Protein AF-0000000086672721 (afdb_homodimer)

Solvent-accessible surface area (backbone atoms only — not comparable to full-atom values): 17536 Å² total; per-residue (Å²): 134,84,79,78,79,80,80,79,80,80,79,80,77,76,74,75,74,73,73,71,69,64,79,80,75,84,67,73,50,27,50,74,62,41,90,53,52,72,70,54,36,49,53,51,48,51,52,39,44,43,27,40,56,69,62,32,32,55,66,63,22,43,67,37,32,38,30,67,76,19,44,41,10,39,37,81,35,50,56,25,41,65,46,47,51,61,59,41,69,76,56,54,34,73,85,39,42,48,61,47,78,74,50,66,42,63,32,96,52,34,32,40,44,31,27,41,38,41,46,71,91,53,95,54,44,26,34,36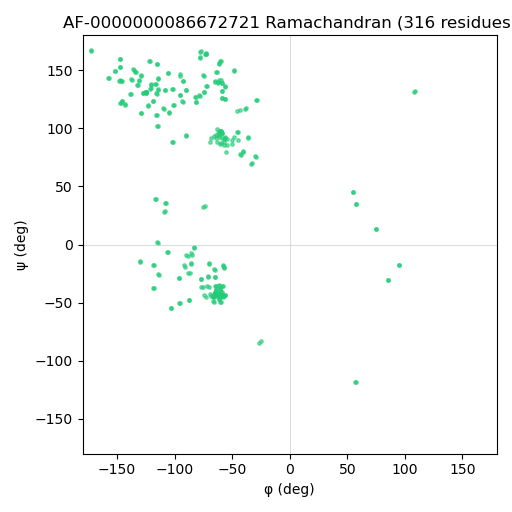,37,40,36,36,34,42,45,44,49,11,35,42,32,39,35,51,30,54,28,66,52,60,92,80,43,70,19,93,46,42,57,99,136,84,78,76,80,80,78,78,79,77,78,79,77,77,72,75,73,74,72,69,67,64,76,80,75,84,68,74,50,28,48,76,63,41,90,54,52,72,69,53,34,49,56,51,48,51,52,37,44,44,27,38,57,68,63,32,31,57,66,62,23,43,66,36,33,39,30,66,76,19,44,43,9,39,38,80,34,50,58,25,42,65,47,46,51,62,58,41,69,76,56,54,34,74,87,42,42,46,62,45,79,75,49,66,42,62,32,95,53,34,32,39,42,29,29,41,38,41,44,71,88,54,94,52,45,25,34,35,39,39,35,35,33,42,46,43,48,11,35,41,33,40,34,53,32,54,29,67,54,62,92,78,44,72,18,93,45,43,57,98

Radius of gyration: 29.31 Å; Cα contacts (8 Å, |Δi|>4): 607; chains: 2; bounding box: 67×67×144 Å

Nearest PDB structures (foldseek):
  3g0k-assembly1_A-2  TM=8.318E-01  e=1.484E-09  Novosphingobium aromaticivorans DSM 12444
  4kvh-assembly1_A-2  TM=7.665E-01  e=8.059E-06  Halomicrobium mukohataei DSM 12286
  5u35-assembly1_B  TM=8.009E-01  e=3.277E-05  synthetic construct
  4u13-assembly1_B  TM=8.014E-01  e=3.130E-04  Sinorhizobium meliloti 1021
  5ts4-assembly3_C  TM=6.290E-01  e=1.374E-02  synthetic construct

pLDDT: mean 87.34, std 21.03, range [30.56, 98.94]

Foldseek 3Di:
DPPPPPPPPPPPPPPPPPPPPPPPPPPPACPPPDAADQVRLVVLVVVLCCCCQVVLNLPCNLRRAADQQAQEDPPVFGGGSVRVVVVSVVQRDPVFKHWDWDDWDDDPQKIKTWIWIDGPPDPFIKIKMKIFGDDHRHTRYIDMDMDTDDPPDPDPPPRD/DPPPPPPPPDPPPPPPPPPPPPPPPPPPACPPPDAADQVRLVVLVVVLCCCCQVVLNLPCNLRRAADQQAQEDPPVFGGGSVRVVVVSVVQRDPVFKHWDWDDWDDDPQKIKTWIWIDGPPDPFIKIKMKIFGDDHRHTRYIDMDMDTDDPPDPDPPPRD

InterPro domains:
  IPR032710 NTF2-like domain superfamily [SSF54427] (39-149)
  IPR037401 SnoaL-like domain [PF12680] (49-141)

Organism: Colletotrichum gloeosporioides (NCBI:txid474922)

Structure (mmCIF, N/CA/C/O backbone):
data_AF-0000000086672721-model_v1
#
loop_
_entity.id
_entity.type
_entity.pdbx_description
1 polymer 'SnoaL-like domain-containing protein'
#
loop_
_atom_site.group_PDB
_atom_site.id
_atom_site.type_symbol
_atom_site.label_atom_id
_atom_site.label_alt_id
_atom_site.label_comp_id
_atom_site.label_asym_id
_atom_site.label_entity_id
_atom_site.label_seq_id
_atom_site.pdbx_PDB_ins_code
_atom_site.Cartn_x
_atom_site.Cartn_y
_atom_site.Cartn_z
_atom_site.occupancy
_atom_site.B_iso_or_equiv
_atom_site.auth_seq_id
_atom_site.auth_comp_id
_atom_site.auth_asym_id
_atom_site.auth_atom_id
_atom_site.pdbx_PDB_model_num
ATOM 1 N N . MET A 1 1 ? 46.438 -26.328 -75.562 1 30.91 1 MET A N 1
ATOM 2 C CA . MET A 1 1 ? 45.125 -26.312 -74.938 1 30.91 1 MET A CA 1
ATOM 3 C C . MET A 1 1 ? 45.219 -26.312 -73.438 1 30.91 1 MET A C 1
ATOM 5 O O . MET A 1 1 ? 45.562 -27.344 -72.875 1 30.91 1 MET A O 1
ATOM 9 N N . ARG A 1 2 ? 45.781 -25.172 -72.875 1 35.94 2 ARG A N 1
ATOM 10 C CA . ARG A 1 2 ? 46.094 -24.922 -71.438 1 35.94 2 ARG A CA 1
ATOM 11 C C . ARG A 1 2 ? 44.812 -25.016 -70.625 1 35.94 2 ARG A C 1
ATOM 13 O O . ARG A 1 2 ? 43.812 -24.312 -70.875 1 35.94 2 ARG A O 1
ATOM 20 N N . ALA A 1 3 ? 44.562 -26.203 -70 1 43.75 3 ALA A N 1
ATOM 21 C CA . ALA A 1 3 ? 43.5 -26.516 -69.062 1 43.75 3 ALA A CA 1
ATOM 22 C C . ALA A 1 3 ? 43.469 -25.562 -67.875 1 43.75 3 ALA A C 1
ATOM 24 O O . ALA A 1 3 ? 44.469 -25.453 -67.188 1 43.75 3 ALA A O 1
ATOM 25 N N . SER A 1 4 ? 42.781 -24.391 -68 1 41.81 4 SER A N 1
ATOM 26 C CA . SER A 1 4 ? 42.625 -23.422 -66.938 1 41.81 4 SER A CA 1
ATOM 27 C C . SER A 1 4 ? 41.875 -24.031 -65.75 1 41.81 4 SER A C 1
ATOM 29 O O . SER A 1 4 ? 40.781 -24.578 -65.938 1 41.81 4 SER A O 1
ATOM 31 N N . LEU A 1 5 ? 42.594 -24.469 -64.75 1 39.94 5 LEU A N 1
ATOM 32 C CA . LEU A 1 5 ? 42.125 -24.984 -63.469 1 39.94 5 LEU A CA 1
ATOM 33 C C . LEU A 1 5 ? 41.312 -23.922 -62.75 1 39.94 5 LEU A C 1
ATOM 35 O O . LEU A 1 5 ? 41.781 -22.828 -62.469 1 39.94 5 LEU A O 1
ATOM 39 N N . LEU A 1 6 ? 40 -23.844 -63 1 40.09 6 LEU A N 1
ATOM 40 C CA . LEU A 1 6 ? 39.062 -22.969 -62.312 1 40.09 6 LEU A CA 1
ATOM 41 C C . LEU A 1 6 ? 39 -23.312 -60.844 1 40.09 6 LEU A C 1
ATOM 43 O O . LEU A 1 6 ? 38.688 -24.453 -60.469 1 40.09 6 LEU A O 1
ATOM 47 N N . PHE A 1 7 ? 39.75 -22.625 -59.938 1 42.91 7 PHE A N 1
ATOM 48 C CA . PHE A 1 7 ? 39.719 -22.766 -58.469 1 42.91 7 PHE A CA 1
ATOM 49 C C . PHE A 1 7 ? 38.406 -22.234 -57.906 1 42.91 7 PHE A C 1
ATOM 51 O O . PHE A 1 7 ? 38.094 -21.062 -58.094 1 42.91 7 PHE A O 1
ATOM 58 N N . ALA A 1 8 ? 37.375 -23.016 -57.812 1 39.31 8 ALA A N 1
ATOM 59 C CA . ALA A 1 8 ? 36.125 -22.625 -57.156 1 39.31 8 ALA A CA 1
ATOM 60 C C . ALA A 1 8 ? 36.344 -22.375 -55.656 1 39.31 8 ALA A C 1
ATOM 62 O O . ALA A 1 8 ? 36.812 -23.266 -54.938 1 39.31 8 ALA A O 1
ATOM 63 N N . LEU A 1 9 ? 36.594 -21.125 -55.219 1 41.84 9 LEU A N 1
ATOM 64 C CA . LEU A 1 9 ? 36.688 -20.734 -53.812 1 41.84 9 LEU A CA 1
ATOM 65 C C . LEU A 1 9 ? 35.344 -20.938 -53.125 1 41.84 9 LEU A C 1
ATOM 67 O O . LEU A 1 9 ? 34.344 -20.328 -53.5 1 41.84 9 LEU A O 1
ATOM 71 N N . ALA A 1 10 ? 35.094 -22.078 -52.531 1 40.47 10 ALA A N 1
ATOM 72 C CA . ALA A 1 10 ? 33.906 -22.312 -51.719 1 40.47 10 ALA A CA 1
ATOM 73 C C . ALA A 1 10 ? 33.906 -21.391 -50.5 1 40.47 10 ALA A C 1
ATOM 75 O O . ALA A 1 10 ? 34.844 -21.391 -49.719 1 40.47 10 ALA A O 1
ATOM 76 N N . ALA A 1 11 ? 33.188 -20.25 -50.469 1 39.19 11 ALA A N 1
ATOM 77 C CA . ALA A 1 11 ? 32.938 -19.391 -49.312 1 39.19 11 ALA A CA 1
ATOM 78 C C . ALA A 1 11 ? 32.219 -20.156 -48.219 1 39.19 11 ALA A C 1
ATOM 80 O O . ALA A 1 11 ? 31.125 -20.688 -48.438 1 39.19 11 ALA A O 1
ATOM 81 N N . ALA A 1 12 ? 32.938 -20.672 -47.188 1 44.88 12 ALA A N 1
ATOM 82 C CA . ALA A 1 12 ? 32.344 -21.234 -46 1 44.88 12 ALA A CA 1
ATOM 83 C C . ALA A 1 12 ? 31.469 -20.203 -45.281 1 44.88 12 ALA A C 1
ATOM 85 O O . ALA A 1 12 ? 31.969 -19.156 -44.844 1 44.88 12 ALA A O 1
ATOM 86 N N . LEU A 1 13 ? 30.141 -20.172 -45.5 1 42.03 13 LEU A N 1
ATOM 87 C CA . LEU A 1 13 ? 29.234 -19.375 -44.688 1 42.03 13 LEU A CA 1
ATOM 88 C C . LEU A 1 13 ? 29.297 -19.844 -43.219 1 42.03 13 LEU A C 1
ATOM 90 O O . LEU A 1 13 ? 28.984 -21 -42.938 1 42.03 13 LEU A O 1
ATOM 94 N N . THR A 1 14 ? 30.109 -19.219 -42.406 1 45.91 14 THR A N 1
ATOM 95 C CA . THR A 1 14 ? 30.031 -19.422 -40.969 1 45.91 14 THR A CA 1
ATOM 96 C C . THR A 1 14 ? 28.656 -19.016 -40.438 1 45.91 14 THR A C 1
ATOM 98 O O . THR A 1 14 ? 28.281 -17.844 -40.5 1 45.91 14 THR A O 1
ATOM 101 N N . ALA A 1 15 ? 27.688 -19.953 -40.469 1 46.5 15 ALA A N 1
ATOM 102 C CA . ALA A 1 15 ? 26.469 -19.703 -39.656 1 46.5 15 ALA A CA 1
ATOM 103 C C . ALA A 1 15 ? 26.812 -19.469 -38.188 1 46.5 15 ALA A C 1
ATOM 105 O O . ALA A 1 15 ? 27.391 -20.344 -37.562 1 46.5 15 ALA A O 1
ATOM 106 N N . SER A 1 16 ? 27.016 -18.219 -37.781 1 44.41 16 SER A N 1
ATOM 107 C CA . SER A 1 16 ? 27.047 -17.922 -36.375 1 44.41 16 SER A CA 1
ATOM 108 C C . SER A 1 16 ? 25.828 -18.516 -35.656 1 44.41 16 SER A C 1
ATOM 110 O O . SER A 1 16 ? 24.688 -18.125 -35.938 1 44.41 16 SER A O 1
ATOM 112 N N . ALA A 1 17 ? 25.922 -19.797 -35.219 1 44.62 17 ALA A N 1
ATOM 113 C CA . ALA A 1 17 ? 24.906 -20.234 -34.25 1 44.62 17 ALA A CA 1
ATOM 114 C C . ALA A 1 17 ? 24.672 -19.203 -33.156 1 44.62 17 ALA A C 1
ATOM 116 O O . ALA A 1 17 ? 25.578 -18.922 -32.375 1 44.62 17 ALA A O 1
ATOM 117 N N . GLU A 1 18 ? 23.734 -18.281 -33.375 1 46.28 18 GLU A N 1
ATOM 118 C CA . GLU A 1 18 ? 23.266 -17.562 -32.188 1 46.28 18 GLU A CA 1
ATOM 119 C C . GLU A 1 18 ? 23 -18.5 -31.016 1 46.28 18 GLU A C 1
ATOM 121 O O . GLU A 1 18 ? 22.25 -19.469 -31.156 1 46.28 18 GLU A O 1
ATOM 126 N N . SER A 1 19 ? 23.922 -18.656 -30.094 1 40.12 19 SER A N 1
ATOM 127 C CA . SER A 1 19 ? 23.641 -19.297 -28.812 1 40.12 19 SER A CA 1
ATOM 128 C C . SER A 1 19 ? 22.281 -18.859 -28.266 1 40.12 19 SER A C 1
ATOM 130 O O . SER A 1 19 ? 22.109 -17.703 -27.875 1 40.12 19 SER A O 1
ATOM 132 N N . LEU A 1 20 ? 21.25 -19.391 -28.719 1 36.38 20 LEU A N 1
ATOM 133 C CA . LEU A 1 20 ? 20.078 -19.234 -27.859 1 36.38 20 LEU A CA 1
ATOM 134 C C . LEU A 1 20 ? 20.438 -19.453 -26.391 1 36.38 20 LEU A C 1
ATOM 136 O O . LEU A 1 20 ? 20.781 -20.578 -26 1 36.38 20 LEU A O 1
ATOM 140 N N . VAL A 1 21 ? 21.047 -18.5 -25.766 1 40.12 21 VAL A N 1
ATOM 141 C CA . VAL A 1 21 ? 21.016 -18.625 -24.312 1 40.12 21 VAL A CA 1
ATOM 142 C C . VAL A 1 21 ? 19.688 -19.203 -23.859 1 40.12 21 VAL A C 1
ATOM 144 O O . VAL A 1 21 ? 18.625 -18.625 -24.125 1 40.12 21 VAL A O 1
ATOM 147 N N . PRO A 1 22 ? 19.578 -20.469 -23.719 1 37.47 22 PRO A N 1
ATOM 148 C CA . PRO A 1 22 ? 18.281 -20.906 -23.203 1 37.47 22 PRO A CA 1
ATOM 149 C C . PRO A 1 22 ? 17.734 -19.984 -22.125 1 37.47 22 PRO A C 1
ATOM 151 O O . PRO A 1 22 ? 18.5 -19.375 -21.375 1 37.47 22 PRO A O 1
ATOM 154 N N . CYS A 1 23 ? 16.641 -19.328 -22.297 1 39.25 23 CYS A N 1
ATOM 155 C CA . CYS A 1 23 ? 15.945 -18.859 -21.109 1 39.25 23 CYS A CA 1
ATOM 156 C C . CYS A 1 23 ? 16.109 -19.828 -19.938 1 39.25 23 CYS A C 1
ATOM 158 O O . CYS A 1 23 ? 15.609 -20.953 -19.984 1 39.25 23 CYS A O 1
ATOM 160 N N . GLN A 1 24 ? 17.344 -19.922 -19.391 1 38.41 24 GLN A N 1
ATOM 161 C CA . GLN A 1 24 ? 17.516 -20.797 -18.234 1 38.41 24 GLN A CA 1
ATOM 162 C C . GLN A 1 24 ? 16.234 -20.875 -17.406 1 38.41 24 GLN A C 1
ATOM 164 O O . GLN A 1 24 ? 15.789 -19.891 -16.812 1 38.41 24 GLN A O 1
ATOM 169 N N . GLU A 1 25 ? 15.195 -21.578 -17.75 1 42.47 25 GLU A N 1
ATOM 170 C CA . GLU A 1 25 ? 13.969 -21.984 -17.062 1 42.47 25 GLU A CA 1
ATOM 171 C C . GLU A 1 25 ? 14.172 -22.016 -15.555 1 42.47 25 GLU A C 1
ATOM 173 O O . GLU A 1 25 ? 13.328 -21.5 -14.805 1 42.47 25 GLU A O 1
ATOM 178 N N . SER A 1 26 ? 14.805 -23.281 -14.922 1 47 26 SER A N 1
ATOM 179 C CA . SER A 1 26 ? 14.617 -23.922 -13.625 1 47 26 SER A CA 1
ATOM 180 C C . SER A 1 26 ? 15.289 -23.125 -12.516 1 47 26 SER A C 1
ATOM 182 O O . SER A 1 26 ? 16.453 -23.375 -12.18 1 47 26 SER A O 1
ATOM 184 N N . SER A 1 27 ? 15.367 -21.859 -12.539 1 57.41 27 SER A N 1
ATOM 185 C CA . SER A 1 27 ? 16.109 -21.141 -11.508 1 57.41 27 SER A CA 1
ATOM 186 C C . SER A 1 27 ? 15.766 -21.672 -10.117 1 57.41 27 SER A C 1
ATOM 188 O O . SER A 1 27 ? 14.633 -22.094 -9.859 1 57.41 27 SER A O 1
ATOM 190 N N . THR A 1 28 ? 16.672 -22.266 -9.398 1 76.31 28 THR A N 1
ATOM 191 C CA . THR A 1 28 ? 16.609 -22.641 -7.992 1 76.31 28 THR A CA 1
ATOM 192 C C . THR A 1 28 ? 15.695 -21.703 -7.215 1 76.31 28 THR A C 1
ATOM 194 O O . THR A 1 28 ? 15.773 -20.484 -7.359 1 76.31 28 THR A O 1
ATOM 197 N N . PRO A 1 29 ? 14.781 -22.406 -6.617 1 91.19 29 PRO A N 1
ATOM 198 C CA . PRO A 1 29 ? 13.898 -21.578 -5.793 1 91.19 29 PRO A CA 1
ATOM 199 C C . PRO A 1 29 ? 14.672 -20.625 -4.891 1 91.19 29 PRO A C 1
ATOM 201 O O . PRO A 1 29 ? 15.82 -20.906 -4.523 1 91.19 29 PRO A O 1
ATOM 204 N N . TYR A 1 30 ? 14.109 -19.531 -4.594 1 98.31 30 TYR A N 1
ATOM 205 C CA . TYR A 1 30 ? 14.734 -18.469 -3.807 1 98.31 30 TYR A CA 1
ATOM 206 C C . TYR A 1 30 ? 14.594 -18.75 -2.314 1 98.31 30 TYR A C 1
ATOM 208 O O . TYR A 1 30 ? 15.133 -18 -1.487 1 98.31 30 TYR A O 1
ATOM 216 N N . CYS A 1 31 ? 13.875 -19.891 -1.999 1 97.94 31 CYS A N 1
ATOM 217 C CA . CYS A 1 31 ? 13.68 -20.297 -0.609 1 97.94 31 CYS A CA 1
ATOM 218 C C . CYS A 1 31 ? 14.242 -21.688 -0.354 1 97.94 31 CYS A C 1
ATOM 220 O O . CYS A 1 31 ? 14.07 -22.594 -1.171 1 97.94 31 CYS A O 1
ATOM 222 N N . PRO A 1 32 ? 15.023 -21.844 0.807 1 97.31 32 PRO A N 1
ATOM 223 C CA . PRO A 1 32 ? 15.102 -20.969 1.979 1 97.31 32 PRO A CA 1
ATOM 224 C C . PRO A 1 32 ? 15.961 -19.734 1.735 1 97.31 32 PRO A C 1
ATOM 226 O O . PRO A 1 32 ? 16.703 -19.672 0.75 1 97.31 32 PRO A O 1
ATOM 229 N N . PRO A 1 33 ? 15.828 -18.781 2.643 1 98.25 33 PRO A N 1
ATOM 230 C CA . PRO A 1 33 ? 16.484 -17.5 2.406 1 98.25 33 PRO A CA 1
ATOM 231 C C . PRO A 1 33 ? 18.016 -17.625 2.33 1 98.25 33 PRO A C 1
ATOM 233 O O . PRO A 1 33 ? 18.609 -18.391 3.082 1 98.25 33 PRO A O 1
ATOM 236 N N . ARG A 1 34 ? 18.547 -16.922 1.441 1 98.31 34 ARG A N 1
ATOM 237 C CA . ARG A 1 34 ? 19.969 -16.625 1.344 1 98.31 34 ARG A CA 1
ATOM 238 C C . ARG A 1 34 ? 20.219 -15.117 1.373 1 98.31 34 ARG A C 1
ATOM 240 O O . ARG A 1 34 ? 19.328 -14.328 1.061 1 98.31 34 ARG A O 1
ATOM 247 N N . SER A 1 35 ? 21.438 -14.797 1.743 1 98.12 35 SER A N 1
ATOM 248 C CA . SER A 1 35 ? 21.781 -13.375 1.768 1 98.12 35 SER A CA 1
ATOM 249 C C . SER A 1 35 ? 21.625 -12.75 0.384 1 98.12 35 SER A C 1
ATOM 251 O O . SER A 1 35 ? 21.984 -13.359 -0.622 1 98.12 35 SER A O 1
ATOM 253 N N . ALA A 1 36 ? 21.125 -11.477 0.319 1 98.5 36 ALA A N 1
ATOM 254 C CA . ALA A 1 36 ? 20.953 -10.75 -0.937 1 98.5 36 ALA A CA 1
ATOM 255 C C . ALA A 1 36 ? 21.141 -9.25 -0.735 1 98.5 36 ALA A C 1
ATOM 257 O O . ALA A 1 36 ? 20.734 -8.695 0.287 1 98.5 36 ALA A O 1
ATOM 258 N N . THR A 1 37 ? 21.781 -8.641 -1.706 1 97.88 37 THR A N 1
ATOM 259 C CA . THR A 1 37 ? 21.828 -7.188 -1.735 1 97.88 37 THR A CA 1
ATOM 260 C C . THR A 1 37 ? 20.484 -6.598 -2.131 1 97.88 37 THR A C 1
ATOM 262 O O . THR A 1 37 ? 19.625 -7.305 -2.656 1 97.88 37 THR A O 1
ATOM 265 N N . PRO A 1 38 ? 20.281 -5.344 -1.902 1 97.12 38 PRO A N 1
ATOM 266 C CA . PRO A 1 38 ? 19.031 -4.715 -2.357 1 97.12 38 PRO A CA 1
ATOM 267 C C . PRO A 1 38 ? 18.828 -4.832 -3.865 1 97.12 38 PRO A C 1
ATOM 269 O O . PRO A 1 38 ? 17.703 -4.992 -4.328 1 97.12 38 PRO A O 1
ATOM 272 N N . GLU A 1 39 ? 19.922 -4.746 -4.582 1 97.75 39 GLU A N 1
ATOM 273 C CA . GLU A 1 39 ? 19.828 -4.887 -6.031 1 97.75 39 GLU A CA 1
ATOM 274 C C . GLU A 1 39 ? 19.375 -6.289 -6.426 1 97.75 39 GLU A C 1
ATOM 276 O O . GLU A 1 39 ? 18.562 -6.457 -7.336 1 97.75 39 GLU A O 1
ATOM 281 N N . GLU A 1 40 ? 19.922 -7.242 -5.766 1 98.25 40 GLU A N 1
ATOM 282 C CA . GLU A 1 40 ? 19.516 -8.625 -6.012 1 98.25 40 GLU A CA 1
ATOM 283 C C . GLU A 1 40 ? 18.062 -8.852 -5.621 1 98.25 40 GLU A C 1
ATOM 285 O O . GLU A 1 40 ? 17.312 -9.531 -6.336 1 98.25 40 GLU A O 1
ATOM 290 N N . GLN A 1 41 ? 17.656 -8.281 -4.473 1 98.5 41 GLN A N 1
ATOM 291 C CA . GLN A 1 41 ? 16.266 -8.391 -4.039 1 98.5 41 GLN A CA 1
ATOM 292 C C . GLN A 1 41 ? 15.32 -7.766 -5.062 1 98.5 41 GLN A C 1
ATOM 294 O O . GLN A 1 41 ? 14.242 -8.297 -5.324 1 98.5 41 GLN A O 1
ATOM 299 N N . ARG A 1 42 ? 15.75 -6.684 -5.621 1 98.5 42 ARG A N 1
ATOM 300 C CA . ARG A 1 42 ? 14.945 -6.012 -6.633 1 98.5 42 ARG A CA 1
ATOM 301 C C . ARG A 1 42 ? 14.773 -6.887 -7.867 1 98.5 42 ARG A C 1
ATOM 303 O O . ARG A 1 42 ? 13.688 -6.945 -8.445 1 98.5 42 ARG A O 1
ATOM 310 N N . ALA A 1 43 ? 15.852 -7.562 -8.289 1 98.62 43 ALA A N 1
ATOM 311 C CA . ALA A 1 43 ? 15.766 -8.477 -9.43 1 98.62 43 ALA A CA 1
ATOM 312 C C . ALA A 1 43 ? 14.797 -9.617 -9.141 1 98.62 43 ALA A C 1
ATOM 314 O O . ALA A 1 43 ? 13.992 -9.992 -10 1 98.62 43 ALA A O 1
ATOM 315 N N . ILE A 1 44 ? 14.859 -10.125 -7.949 1 98.69 44 ILE A N 1
ATOM 316 C CA . ILE A 1 44 ? 13.969 -11.203 -7.531 1 98.69 44 ILE A CA 1
ATOM 317 C C . ILE A 1 44 ? 12.531 -10.703 -7.496 1 98.69 44 ILE A C 1
ATOM 319 O O . ILE A 1 44 ? 11.617 -11.383 -7.98 1 98.69 44 ILE A O 1
ATOM 323 N N . LEU A 1 45 ? 12.305 -9.523 -6.941 1 98.75 45 LEU A N 1
ATOM 324 C CA . LEU A 1 45 ? 10.984 -8.922 -6.926 1 98.75 45 LEU A CA 1
ATOM 325 C C . LEU A 1 45 ? 10.43 -8.789 -8.344 1 98.75 45 LEU A C 1
ATOM 327 O O . LEU A 1 45 ? 9.25 -9.078 -8.578 1 98.75 45 LEU A O 1
ATOM 331 N N . ASN A 1 46 ? 11.281 -8.352 -9.25 1 98.69 46 ASN A N 1
ATOM 332 C CA . ASN A 1 46 ? 10.836 -8.172 -10.625 1 98.69 46 ASN A CA 1
ATOM 333 C C . ASN A 1 46 ? 10.438 -9.5 -11.266 1 98.69 46 ASN A C 1
ATOM 335 O O . ASN A 1 46 ? 9.5 -9.555 -12.062 1 98.69 46 ASN A O 1
ATOM 339 N N . GLU A 1 47 ? 11.125 -10.547 -10.945 1 98.56 47 GLU A N 1
ATOM 340 C CA . GLU A 1 47 ? 10.734 -11.875 -11.398 1 98.56 47 GLU A CA 1
ATOM 341 C C . GLU A 1 47 ? 9.383 -12.281 -10.828 1 98.56 47 GLU A C 1
ATOM 343 O O . GLU A 1 47 ? 8.531 -12.805 -11.547 1 98.56 47 GLU A O 1
ATOM 348 N N . PHE A 1 48 ? 9.211 -12.008 -9.531 1 98.69 48 PHE A N 1
ATOM 349 C CA . PHE A 1 48 ? 7.941 -12.305 -8.883 1 98.69 48 PHE A CA 1
ATOM 350 C C . PHE A 1 48 ? 6.801 -11.531 -9.523 1 98.69 48 PHE A C 1
ATOM 352 O O . PHE A 1 48 ? 5.746 -12.102 -9.82 1 98.69 48 PHE A O 1
ATOM 359 N N . ILE A 1 49 ? 7.012 -10.242 -9.797 1 98.56 49 ILE A N 1
ATOM 360 C CA . ILE A 1 49 ? 6.02 -9.375 -10.422 1 98.56 49 ILE A CA 1
ATOM 361 C C . ILE A 1 49 ? 5.656 -9.914 -11.805 1 98.56 49 ILE A C 1
ATOM 363 O O . ILE A 1 49 ? 4.48 -9.984 -12.164 1 98.56 49 ILE A O 1
ATOM 367 N N . ARG A 1 50 ? 6.629 -10.305 -12.555 1 97.75 50 ARG A N 1
ATOM 368 C CA . ARG A 1 50 ? 6.359 -10.852 -13.883 1 97.75 50 ARG A CA 1
ATOM 369 C C . ARG A 1 50 ? 5.516 -12.117 -13.797 1 97.75 50 ARG A C 1
ATOM 371 O O . ARG A 1 50 ? 4.508 -12.242 -14.492 1 97.75 50 ARG A O 1
ATOM 378 N N . ALA A 1 51 ? 5.883 -13 -12.93 1 95.94 51 ALA A N 1
ATOM 379 C CA . ALA A 1 51 ? 5.195 -14.281 -12.812 1 95.94 51 ALA A CA 1
ATOM 380 C C . ALA A 1 51 ? 3.764 -14.094 -12.312 1 95.94 51 ALA A C 1
ATOM 382 O O . ALA A 1 51 ? 2.822 -14.641 -12.891 1 95.94 51 ALA A O 1
ATOM 383 N N . PHE A 1 52 ? 3.568 -13.25 -11.281 1 96.81 52 PHE A N 1
ATOM 384 C CA . PHE A 1 52 ? 2.283 -13.141 -10.602 1 96.81 52 PHE A CA 1
ATOM 385 C C . PHE A 1 52 ? 1.382 -12.133 -11.297 1 96.81 52 PHE A C 1
ATOM 387 O O . PHE A 1 52 ? 0.245 -12.445 -11.656 1 96.81 52 PHE A O 1
ATOM 394 N N . TYR A 1 53 ? 1.9 -11.008 -11.594 1 96.75 53 TYR A N 1
ATOM 395 C CA . TYR A 1 53 ? 1.044 -9.898 -11.984 1 96.75 53 TYR A CA 1
ATOM 396 C C . TYR A 1 53 ? 0.944 -9.789 -13.5 1 96.75 53 TYR A C 1
ATOM 398 O O . TYR A 1 53 ? -0.031 -9.25 -14.031 1 96.75 53 TYR A O 1
ATOM 406 N N . LYS A 1 54 ? 1.946 -10.203 -14.18 1 95.38 54 LYS A N 1
ATOM 407 C CA . LYS A 1 54 ? 1.932 -10.094 -15.633 1 95.38 54 LYS A CA 1
ATOM 408 C C . LYS A 1 54 ? 1.472 -11.398 -16.281 1 95.38 54 LYS A C 1
ATOM 410 O O . LYS A 1 54 ? 0.497 -11.422 -17.031 1 95.38 54 LYS A O 1
ATOM 415 N N . GLU A 1 55 ? 2.059 -12.523 -15.891 1 93.31 55 GLU A N 1
ATOM 416 C CA . GLU A 1 55 ? 1.746 -13.812 -16.484 1 93.31 55 GLU A CA 1
ATOM 417 C C . GLU A 1 55 ? 0.534 -14.453 -15.812 1 93.31 55 GLU A C 1
ATOM 419 O O . GLU A 1 55 ? -0.053 -15.398 -16.344 1 93.31 55 GLU A O 1
ATOM 424 N N . ARG A 1 56 ? 0.188 -13.969 -14.664 1 94.19 56 ARG A N 1
ATOM 425 C CA . ARG A 1 56 ? -0.891 -14.531 -13.859 1 94.19 56 ARG A CA 1
ATOM 426 C C . ARG A 1 56 ? -0.632 -16 -13.555 1 94.19 56 ARG A C 1
ATOM 428 O O . ARG A 1 56 ? -1.551 -16.828 -13.602 1 94.19 56 ARG A O 1
ATOM 435 N N . ASN A 1 57 ? 0.644 -16.266 -13.391 1 92.88 57 ASN A N 1
ATOM 436 C CA . ASN A 1 57 ? 1.071 -17.625 -13.047 1 92.88 57 ASN A CA 1
ATOM 437 C C . ASN A 1 57 ? 1.403 -17.75 -11.562 1 92.88 57 ASN A C 1
ATOM 439 O O . ASN A 1 57 ? 2.566 -17.641 -11.172 1 92.88 57 ASN A O 1
ATOM 443 N N . ALA A 1 58 ? 0.392 -18.062 -10.789 1 93.88 58 ALA A N 1
ATOM 444 C CA . ALA A 1 58 ? 0.523 -18.125 -9.336 1 93.88 58 ALA A CA 1
ATOM 445 C C . ALA A 1 58 ? 1.507 -19.203 -8.914 1 93.88 58 ALA A C 1
ATOM 447 O O . ALA A 1 58 ? 2.305 -19.016 -7.992 1 93.88 58 ALA A O 1
ATOM 448 N N . ARG A 1 59 ? 1.402 -20.312 -9.539 1 94.25 59 ARG A N 1
ATOM 449 C CA . ARG A 1 59 ? 2.256 -21.438 -9.172 1 94.25 59 ARG A CA 1
ATOM 450 C C . ARG A 1 59 ? 3.73 -21.094 -9.336 1 94.25 59 ARG A C 1
ATOM 452 O O . ARG A 1 59 ? 4.527 -21.297 -8.422 1 94.25 59 ARG A O 1
ATOM 459 N N . LYS A 1 60 ? 4.082 -20.562 -10.484 1 94.44 60 LYS A N 1
ATOM 460 C CA . LYS A 1 60 ? 5.457 -20.125 -10.742 1 94.44 60 LYS A CA 1
ATOM 461 C C . LYS A 1 60 ? 5.906 -19.094 -9.711 1 94.44 60 LYS A C 1
ATOM 463 O O . LYS A 1 60 ? 7.004 -19.188 -9.164 1 94.44 60 LYS A O 1
ATOM 468 N N . ALA A 1 61 ? 5.074 -18.156 -9.414 1 96.69 61 ALA A N 1
ATOM 469 C CA . ALA A 1 61 ? 5.414 -17.078 -8.484 1 96.69 61 ALA A CA 1
ATOM 470 C C . ALA A 1 61 ? 5.613 -17.609 -7.07 1 96.69 61 ALA A C 1
ATOM 472 O O . ALA A 1 61 ? 6.633 -17.328 -6.434 1 96.69 61 ALA A O 1
ATOM 473 N N . MET A 1 62 ? 4.652 -18.406 -6.633 1 97.38 62 MET A N 1
ATOM 474 C CA . MET A 1 62 ? 4.648 -18.828 -5.238 1 97.38 62 MET A CA 1
ATOM 475 C C . MET A 1 62 ? 5.734 -19.875 -4.988 1 97.38 62 MET A C 1
ATOM 477 O O . MET A 1 62 ? 6.477 -19.781 -4.012 1 97.38 62 MET A O 1
ATOM 481 N N . LEU A 1 63 ? 5.902 -20.828 -5.832 1 97.31 63 LEU A N 1
ATOM 482 C CA . LEU A 1 63 ? 6.883 -21.891 -5.625 1 97.31 63 LEU A CA 1
ATOM 483 C C . LEU A 1 63 ? 8.305 -21.359 -5.789 1 97.31 63 LEU A C 1
ATOM 485 O O . LEU A 1 63 ? 9.227 -21.828 -5.121 1 97.31 63 LEU A O 1
ATOM 489 N N . GLY A 1 64 ? 8.43 -20.375 -6.559 1 97.88 64 GLY A N 1
ATOM 490 C CA . GLY A 1 64 ? 9.758 -19.844 -6.844 1 97.88 64 GLY A CA 1
ATOM 491 C C . GLY A 1 64 ? 10.227 -18.812 -5.836 1 97.88 64 GLY A C 1
ATOM 492 O O . GLY A 1 64 ? 11.43 -18.641 -5.641 1 97.88 64 GLY A O 1
ATOM 493 N N . HIS A 1 65 ? 9.273 -18.141 -5.16 1 98.69 65 HIS A N 1
ATOM 494 C CA . HIS A 1 65 ? 9.727 -16.922 -4.5 1 98.69 65 HIS A CA 1
ATOM 495 C C . HIS A 1 65 ? 9.281 -16.891 -3.041 1 98.69 65 HIS A C 1
ATOM 497 O O . HIS A 1 65 ? 9.766 -16.078 -2.254 1 98.69 65 HIS A O 1
ATOM 503 N N . VAL A 1 66 ? 8.336 -17.766 -2.617 1 98.81 66 VAL A N 1
ATOM 504 C CA . VAL A 1 66 ? 7.668 -17.594 -1.331 1 98.81 66 VAL A CA 1
ATOM 505 C C . VAL A 1 66 ? 7.977 -18.781 -0.426 1 98.81 66 VAL A C 1
ATOM 507 O O . VAL A 1 66 ? 7.957 -19.922 -0.873 1 98.81 66 VAL A O 1
ATOM 510 N N . ALA A 1 67 ? 8.242 -18.531 0.824 1 98.81 67 ALA A N 1
ATOM 511 C CA . ALA A 1 67 ? 8.523 -19.562 1.809 1 98.81 67 ALA A CA 1
ATOM 512 C C . ALA A 1 67 ? 7.316 -20.469 2.016 1 98.81 67 ALA A C 1
ATOM 514 O O . ALA A 1 67 ? 6.172 -20.016 1.943 1 98.81 67 ALA A O 1
ATOM 515 N N . GLU A 1 68 ? 7.586 -21.719 2.316 1 98.44 68 GLU A N 1
ATOM 516 C CA . GLU A 1 68 ? 6.516 -22.672 2.545 1 98.44 68 GLU A CA 1
ATOM 517 C C . GLU A 1 68 ? 5.641 -22.266 3.723 1 98.44 68 GLU A C 1
ATOM 519 O O . GLU A 1 68 ? 4.418 -22.438 3.686 1 98.44 68 GLU A O 1
ATOM 524 N N . ASP A 1 69 ? 6.262 -21.672 4.711 1 98.56 69 ASP A N 1
ATOM 525 C CA . ASP A 1 69 ? 5.555 -21.328 5.934 1 98.56 69 ASP A CA 1
ATOM 526 C C . ASP A 1 69 ? 5.367 -19.812 6.043 1 98.56 69 ASP A C 1
ATOM 528 O O . ASP A 1 69 ? 5.324 -19.266 7.148 1 98.56 69 ASP A O 1
ATOM 532 N N . TYR A 1 70 ? 5.297 -19.141 4.926 1 98.75 70 TYR A N 1
ATOM 533 C CA . TYR A 1 70 ? 5.203 -17.688 4.98 1 98.75 70 TYR A CA 1
ATOM 534 C C . TYR A 1 70 ? 3.961 -17.234 5.746 1 98.75 70 TYR A C 1
ATOM 536 O O . TYR A 1 70 ? 2.994 -18 5.859 1 98.75 70 TYR A O 1
ATOM 544 N N . ILE A 1 71 ? 3.992 -16.047 6.23 1 98.94 71 ILE A N 1
ATOM 545 C CA . ILE A 1 71 ? 2.918 -15.461 7.02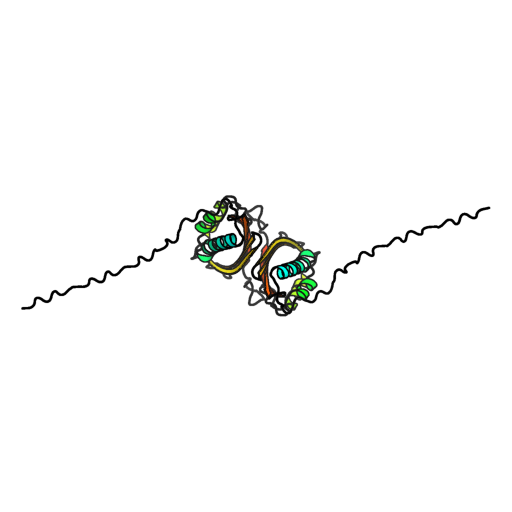 1 98.94 71 ILE A CA 1
ATOM 546 C C . ILE A 1 71 ? 1.975 -14.68 6.105 1 98.94 71 ILE A C 1
ATOM 548 O O . ILE A 1 71 ? 2.414 -13.82 5.34 1 98.94 71 ILE A O 1
ATOM 552 N N . GLN A 1 72 ? 0.701 -15.039 6.133 1 98.88 72 GLN A N 1
ATOM 553 C CA . GLN A 1 72 ? -0.355 -14.43 5.332 1 98.88 72 GLN A CA 1
ATOM 554 C C . GLN A 1 72 ? -1.279 -13.578 6.203 1 98.88 72 GLN A C 1
ATOM 556 O O . GLN A 1 72 ? -1.675 -13.992 7.293 1 98.88 72 GLN A O 1
ATOM 561 N N . HIS A 1 73 ? -1.578 -12.352 5.738 1 98.94 73 HIS A N 1
ATOM 562 C CA . HIS A 1 73 ? -2.479 -11.508 6.508 1 98.94 73 HIS A CA 1
ATOM 563 C C . HIS A 1 73 ? -3.777 -11.242 5.75 1 98.94 73 HIS A C 1
ATOM 565 O O . HIS A 1 73 ? -4.641 -10.5 6.227 1 98.94 73 HIS A O 1
ATOM 571 N N . ASN A 1 74 ? -3.957 -11.828 4.516 1 98.75 74 ASN A N 1
ATOM 572 C CA . ASN A 1 74 ? -5.254 -11.758 3.848 1 98.75 74 ASN A CA 1
ATOM 573 C C . ASN A 1 74 ? -6.367 -12.32 4.727 1 98.75 74 ASN A C 1
ATOM 575 O O . ASN A 1 74 ? -6.199 -13.367 5.355 1 98.75 74 ASN A O 1
ATOM 579 N N . PRO A 1 75 ? -7.422 -11.648 4.762 1 98.75 75 PRO A N 1
ATOM 580 C CA . PRO A 1 75 ? -8.453 -12.094 5.699 1 98.75 75 PRO A CA 1
ATOM 581 C C . PRO A 1 75 ? -9.039 -13.461 5.34 1 98.75 75 PRO A C 1
ATOM 583 O O . PRO A 1 75 ? -9.562 -14.156 6.207 1 98.75 75 PRO A O 1
ATOM 586 N N . ASP A 1 76 ? -8.914 -13.867 4.121 1 97.81 76 ASP A N 1
ATOM 587 C CA . ASP A 1 76 ? -9.633 -15.047 3.67 1 97.81 76 ASP A CA 1
ATOM 588 C C . ASP A 1 76 ? -8.688 -16.234 3.492 1 97.81 76 ASP A C 1
ATOM 590 O O . ASP A 1 76 ? -9.117 -17.344 3.156 1 97.81 76 ASP A O 1
ATOM 594 N N . ILE A 1 77 ? -7.395 -16.016 3.637 1 98.19 77 ILE A N 1
ATOM 595 C CA . ILE A 1 77 ? -6.402 -17.047 3.342 1 98.19 77 ILE A CA 1
ATOM 596 C C . ILE A 1 77 ? -5.508 -17.266 4.562 1 98.19 77 ILE A C 1
ATOM 598 O O . ILE A 1 77 ? -4.945 -16.312 5.105 1 98.19 77 ILE A O 1
ATOM 602 N N . LEU A 1 78 ? -5.297 -18.516 4.98 1 98.62 78 LEU A N 1
ATOM 603 C CA . LEU A 1 78 ? -4.438 -18.859 6.105 1 98.62 78 LEU A CA 1
ATOM 604 C C . LEU A 1 78 ? -2.967 -18.797 5.703 1 98.62 78 LEU A C 1
ATOM 606 O O . LEU A 1 78 ? -2.639 -18.891 4.52 1 98.62 78 LEU A O 1
ATOM 610 N N . SER A 1 79 ? -2.131 -18.703 6.734 1 98.81 79 SER A N 1
ATOM 611 C CA . SER A 1 79 ? -0.694 -18.781 6.484 1 98.81 79 SER A CA 1
ATOM 612 C C . SER A 1 79 ? -0.307 -20.125 5.875 1 98.81 79 SER A C 1
ATOM 614 O O . SER A 1 79 ? -1.016 -21.109 6.051 1 98.81 79 SER A O 1
ATOM 616 N N . GLY A 1 80 ? 0.822 -20.047 5.188 1 98.81 80 GLY A N 1
ATOM 617 C CA . GLY A 1 80 ? 1.287 -21.219 4.457 1 98.81 80 GLY A CA 1
ATOM 618 C C . GLY A 1 80 ? 1.146 -21.078 2.955 1 98.81 80 GLY A C 1
ATOM 619 O O . GLY A 1 80 ? 0.072 -20.734 2.457 1 98.81 80 GLY A O 1
ATOM 620 N N . ARG A 1 81 ? 2.168 -21.375 2.264 1 98.56 81 ARG A N 1
ATOM 621 C CA . ARG A 1 81 ? 2.229 -21.188 0.819 1 98.56 81 ARG A CA 1
ATOM 622 C C . ARG A 1 81 ? 1.132 -21.984 0.114 1 98.56 81 ARG A C 1
ATOM 624 O O . ARG A 1 81 ? 0.51 -21.484 -0.829 1 98.56 81 ARG A O 1
ATOM 631 N N . GLN A 1 82 ? 0.867 -23.188 0.532 1 98.19 82 GLN A N 1
ATOM 632 C CA . GLN A 1 82 ? -0.123 -24.047 -0.123 1 98.19 82 GLN A CA 1
ATOM 633 C C . GLN A 1 82 ? -1.521 -23.438 -0.013 1 98.19 82 GLN A C 1
ATOM 635 O O . GLN A 1 82 ? -2.32 -23.547 -0.946 1 98.19 82 GLN A O 1
ATOM 640 N N . ASN A 1 83 ? -1.825 -22.859 1.12 1 98.25 83 ASN A N 1
ATOM 641 C CA . ASN A 1 83 ? -3.125 -22.219 1.281 1 98.25 83 ASN A CA 1
ATOM 642 C C . ASN A 1 83 ? -3.336 -21.109 0.25 1 98.25 83 ASN A C 1
ATOM 644 O O . ASN A 1 83 ? -4.422 -20.984 -0.315 1 98.25 83 ASN A O 1
ATOM 648 N N . SER A 1 84 ? -2.258 -20.312 0.057 1 97.75 84 SER A N 1
ATOM 649 C CA . SER A 1 84 ? -2.34 -19.266 -0.96 1 97.75 84 SER A CA 1
ATOM 650 C C . SER A 1 84 ? -2.479 -19.859 -2.355 1 97.75 84 SER A C 1
ATOM 652 O O . SER A 1 84 ? -3.277 -19.391 -3.164 1 97.75 84 SER A O 1
ATOM 654 N N . LEU A 1 85 ? -1.752 -20.891 -2.635 1 96.69 85 LEU A N 1
ATOM 655 C CA . LEU A 1 85 ? -1.832 -21.531 -3.938 1 96.69 85 LEU A CA 1
ATOM 656 C C . LEU A 1 85 ? -3.246 -22.047 -4.207 1 96.69 85 LEU A C 1
ATOM 658 O O . LEU A 1 85 ? -3.777 -21.859 -5.305 1 96.69 85 LEU A O 1
ATOM 662 N N . ASP A 1 86 ? -3.852 -22.656 -3.262 1 95.56 86 ASP A N 1
ATOM 663 C CA . ASP A 1 86 ? -5.199 -23.188 -3.406 1 95.56 86 ASP A CA 1
ATOM 664 C C . ASP A 1 86 ? -6.211 -22.078 -3.668 1 95.56 86 ASP A C 1
ATOM 666 O O . ASP A 1 86 ? -7.086 -22.219 -4.527 1 95.56 86 ASP A O 1
ATOM 670 N N . ALA A 1 87 ? -6.109 -21.016 -2.982 1 94.31 87 ALA A N 1
ATOM 671 C CA . ALA A 1 87 ? -7.031 -19.891 -3.137 1 94.31 87 ALA A CA 1
ATOM 672 C C . ALA A 1 87 ? -6.836 -19.203 -4.484 1 94.31 87 ALA A C 1
ATOM 674 O O . ALA A 1 87 ? -7.809 -18.828 -5.145 1 94.31 87 ALA A O 1
ATOM 675 N N . LEU A 1 88 ? -5.578 -19 -4.887 1 93.81 88 LEU A N 1
ATOM 676 C CA . LEU A 1 88 ? -5.234 -18.25 -6.094 1 93.81 88 LEU A CA 1
ATOM 677 C C . LEU A 1 88 ? -5.594 -19.047 -7.344 1 93.81 88 LEU A C 1
ATOM 679 O O . LEU A 1 88 ? -5.902 -18.469 -8.391 1 93.81 88 LEU A O 1
ATOM 683 N N . SER A 1 89 ? -5.449 -20.344 -7.312 1 85.38 89 SER A N 1
ATOM 684 C CA . SER A 1 89 ? -5.746 -21.203 -8.453 1 85.38 89 SER A CA 1
ATOM 685 C C . SER A 1 89 ? -7.195 -21.047 -8.906 1 85.38 89 SER A C 1
ATOM 687 O O . SER A 1 89 ? -7.508 -21.234 -10.078 1 85.38 89 SER A O 1
ATOM 689 N N . GLN A 1 90 ? -8 -20.531 -8.086 1 77.75 90 GLN A N 1
ATOM 690 C CA . GLN A 1 90 ? -9.414 -20.359 -8.391 1 77.75 90 GLN A CA 1
ATOM 691 C C . GLN A 1 90 ? -9.672 -18.984 -9.008 1 77.75 90 GLN A C 1
ATOM 693 O O . GLN A 1 90 ? -10.68 -18.781 -9.688 1 77.75 90 GLN A O 1
ATOM 698 N N . PHE A 1 91 ? -8.742 -18.172 -8.805 1 75.88 91 PHE A N 1
ATOM 699 C CA . PHE A 1 91 ? -9.031 -16.766 -9.086 1 75.88 91 PHE A CA 1
ATOM 700 C C . PHE A 1 91 ? -8.109 -16.234 -10.172 1 75.88 91 PHE A C 1
ATOM 702 O O . PHE A 1 91 ? -8.562 -15.547 -11.094 1 75.88 91 PHE A O 1
ATOM 709 N N . LEU A 1 92 ? -6.953 -16.688 -10.086 1 76.19 92 LEU A N 1
ATOM 710 C CA . LEU A 1 92 ? -5.941 -16.031 -10.914 1 76.19 92 LEU A CA 1
ATOM 711 C C . LEU A 1 92 ? -5.848 -16.703 -12.281 1 76.19 92 LEU A C 1
ATOM 713 O O . LEU A 1 92 ? -5.297 -17.797 -12.406 1 76.19 92 LEU A O 1
ATOM 717 N N . SER A 1 93 ? -6.527 -16.234 -13.219 1 78.56 93 SER A N 1
ATOM 718 C CA . SER A 1 93 ? -6.422 -16.641 -14.617 1 78.56 93 SER A CA 1
ATOM 719 C C . SER A 1 93 ? -6.445 -15.43 -15.539 1 78.56 93 SER A C 1
ATOM 721 O O . SER A 1 93 ? -7.137 -14.445 -15.266 1 78.56 93 SER A O 1
ATOM 723 N N . PRO A 1 94 ? -5.633 -15.516 -16.578 1 76.75 94 PRO A N 1
ATOM 724 C CA . PRO A 1 94 ? -5.602 -14.391 -17.516 1 76.75 94 PRO A CA 1
ATOM 725 C C . PRO A 1 94 ? -6.977 -14.078 -18.109 1 76.75 94 PRO A C 1
ATOM 727 O O . PRO A 1 94 ? -7.207 -12.961 -18.578 1 76.75 94 PRO A O 1
ATOM 730 N N . SER A 1 95 ? -7.805 -14.945 -18.047 1 84.69 95 SER A N 1
ATOM 731 C CA . SER A 1 95 ? -9.109 -14.727 -18.656 1 84.69 95 SER A CA 1
ATOM 732 C C . SER A 1 95 ? -10.086 -14.094 -17.672 1 84.69 95 SER A C 1
ATOM 734 O O . SER A 1 95 ? -11.133 -13.57 -18.062 1 84.69 95 SER A O 1
ATOM 736 N N . ASN A 1 96 ? -9.719 -14 -16.453 1 90 96 ASN A N 1
ATOM 737 C CA . ASN A 1 96 ? -10.68 -13.578 -15.438 1 90 96 ASN A CA 1
ATOM 738 C C . ASN A 1 96 ? -10.297 -12.227 -14.828 1 90 96 ASN A C 1
ATOM 740 O O . ASN A 1 96 ? -11.156 -11.492 -14.352 1 90 96 ASN A O 1
ATOM 744 N N . VAL A 1 97 ? -8.984 -11.961 -14.898 1 93.88 97 VAL A N 1
ATOM 745 C CA . VAL A 1 97 ? -8.539 -10.773 -14.172 1 93.88 97 VAL A CA 1
ATOM 746 C C . VAL A 1 97 ? -7.383 -10.117 -14.914 1 93.88 97 VAL A C 1
ATOM 748 O O . VAL A 1 97 ? -6.539 -10.805 -15.5 1 93.88 97 VAL A O 1
ATOM 751 N N . ASN A 1 98 ? -7.367 -8.797 -14.945 1 94.88 98 ASN A N 1
ATOM 752 C CA . ASN A 1 98 ? -6.266 -7.996 -15.469 1 94.88 98 ASN A CA 1
ATOM 753 C C . ASN A 1 98 ? -5.688 -7.066 -14.406 1 94.88 98 ASN A C 1
ATOM 755 O O . ASN A 1 98 ? -6.438 -6.453 -13.641 1 94.88 98 ASN A O 1
ATOM 759 N N . TYR A 1 99 ? -4.371 -6.98 -14.367 1 96.94 99 TYR A N 1
ATOM 760 C CA . TYR A 1 99 ? -3.664 -6.105 -13.438 1 96.94 99 TYR A CA 1
ATOM 761 C C . TYR A 1 99 ? -2.896 -5.02 -14.18 1 96.94 99 TYR A C 1
ATOM 763 O O . TYR A 1 99 ? -2.209 -5.301 -15.164 1 96.94 99 TYR A O 1
ATOM 771 N N . THR A 1 100 ? -3.059 -3.818 -13.805 1 98.19 100 THR A N 1
ATOM 772 C CA . THR A 1 100 ? -2.227 -2.699 -14.227 1 98.19 100 THR A CA 1
ATOM 773 C C . THR A 1 100 ? -1.463 -2.111 -13.047 1 98.19 100 THR A C 1
ATOM 775 O O . THR A 1 100 ? -2.061 -1.502 -12.156 1 98.19 100 THR A O 1
ATOM 778 N N . ILE A 1 101 ? -0.162 -2.291 -13.047 1 98.69 101 ILE A N 1
ATOM 779 C CA . ILE A 1 101 ? 0.653 -1.809 -11.938 1 98.69 101 ILE A CA 1
ATOM 780 C C . ILE A 1 101 ? 0.789 -0.29 -12.016 1 98.69 101 ILE A C 1
ATOM 782 O O . ILE A 1 101 ? 1.099 0.257 -13.078 1 98.69 101 ILE A O 1
ATOM 786 N N . ILE A 1 102 ? 0.557 0.382 -10.938 1 98.69 102 ILE A N 1
ATOM 787 C CA . ILE A 1 102 ? 0.591 1.839 -10.852 1 98.69 102 ILE A CA 1
ATOM 788 C C . ILE A 1 102 ? 1.89 2.289 -10.188 1 98.69 102 ILE A C 1
ATOM 790 O O . ILE A 1 102 ? 2.627 3.107 -10.742 1 98.69 102 ILE A O 1
ATOM 794 N N . ASN A 1 103 ? 2.184 1.78 -9.008 1 98.62 103 ASN A N 1
ATOM 795 C CA . ASN A 1 103 ? 3.41 2.039 -8.266 1 98.62 103 ASN A CA 1
ATOM 796 C C . ASN A 1 103 ? 4.008 0.75 -7.703 1 98.62 103 ASN A C 1
ATOM 798 O O . ASN A 1 103 ? 3.277 -0.196 -7.402 1 98.62 103 ASN A O 1
ATOM 802 N N . THR A 1 104 ? 5.297 0.704 -7.605 1 98.56 104 THR A N 1
ATOM 803 C CA . THR A 1 104 ? 6.004 -0.388 -6.945 1 98.56 104 THR A CA 1
ATOM 804 C C . THR A 1 104 ? 7.281 0.12 -6.277 1 98.56 104 THR A C 1
ATOM 806 O O . THR A 1 104 ? 7.766 1.206 -6.598 1 98.56 104 THR A O 1
ATOM 809 N N . GLY A 1 105 ? 7.727 -0.66 -5.348 1 98.19 105 GLY A N 1
ATOM 810 C CA . GLY A 1 105 ? 8.984 -0.298 -4.719 1 98.19 105 GLY A CA 1
ATOM 811 C C . GLY A 1 105 ? 9.508 -1.359 -3.766 1 98.19 105 GLY A C 1
ATOM 812 O O . GLY A 1 105 ? 8.805 -2.332 -3.471 1 98.19 105 GLY A O 1
ATOM 813 N N . LEU A 1 106 ? 10.711 -1.167 -3.416 1 98.75 106 LEU A N 1
ATOM 814 C CA . LEU A 1 106 ? 11.438 -2.006 -2.467 1 98.75 106 LEU A CA 1
ATOM 815 C C . LEU A 1 106 ? 12.367 -1.165 -1.601 1 98.75 106 LEU A C 1
ATOM 817 O O . LEU A 1 106 ? 13.203 -0.417 -2.121 1 98.75 106 LEU A O 1
ATOM 821 N N . ASP A 1 107 ? 12.141 -1.219 -0.289 1 98.56 107 ASP A N 1
ATOM 822 C CA . ASP A 1 107 ? 12.938 -0.478 0.685 1 98.56 107 ASP A CA 1
ATOM 823 C C . ASP A 1 107 ? 13.094 -1.269 1.982 1 98.56 107 ASP A C 1
ATOM 825 O O . ASP A 1 107 ? 12.102 -1.698 2.574 1 98.56 107 ASP A O 1
ATOM 829 N N . ASP A 1 108 ? 14.328 -1.515 2.387 1 97.62 108 ASP A N 1
ATOM 830 C CA . ASP A 1 108 ? 14.633 -2.182 3.648 1 97.62 108 ASP A CA 1
ATOM 831 C C . ASP A 1 108 ? 13.914 -3.527 3.744 1 97.62 108 ASP A C 1
ATOM 833 O O . ASP A 1 108 ? 13.234 -3.803 4.73 1 97.62 108 ASP A O 1
ATOM 837 N N . ASN A 1 109 ? 13.93 -4.309 2.736 1 98.69 109 ASN A N 1
ATOM 838 C CA . ASN A 1 109 ? 13.453 -5.684 2.65 1 98.69 109 ASN A CA 1
ATOM 839 C C . ASN A 1 109 ? 11.93 -5.75 2.609 1 98.69 109 ASN A C 1
ATOM 841 O O . ASN A 1 109 ? 11.336 -6.809 2.834 1 98.69 109 ASN A O 1
ATOM 845 N N . ILE A 1 110 ? 11.305 -4.613 2.379 1 98.88 110 ILE A N 1
ATOM 846 C CA . ILE A 1 110 ? 9.852 -4.582 2.232 1 98.88 110 ILE A CA 1
ATOM 847 C C . ILE A 1 110 ? 9.484 -4.066 0.843 1 98.88 110 ILE A C 1
ATOM 849 O O . ILE A 1 110 ? 9.961 -3.01 0.421 1 98.88 110 ILE A O 1
ATOM 853 N N . ALA A 1 111 ? 8.719 -4.852 0.104 1 98.94 111 ALA A N 1
ATOM 854 C CA . ALA A 1 111 ? 8.219 -4.449 -1.207 1 98.94 111 ALA A CA 1
ATOM 855 C C . ALA A 1 111 ? 6.73 -4.102 -1.138 1 98.94 111 ALA A C 1
ATOM 857 O O . ALA A 1 111 ? 5.996 -4.652 -0.314 1 98.94 111 ALA A O 1
ATOM 858 N N . TYR A 1 112 ? 6.344 -3.193 -1.921 1 98.88 112 TYR A N 1
ATOM 859 C CA . TYR A 1 112 ? 4.914 -2.975 -2.135 1 98.88 112 TYR A CA 1
ATOM 860 C C . TYR A 1 112 ? 4.586 -2.934 -3.621 1 98.88 112 TYR A C 1
ATOM 862 O O . TYR A 1 112 ? 5.41 -2.514 -4.438 1 98.88 112 TYR A O 1
ATOM 870 N N . ILE A 1 113 ? 3.453 -3.418 -4.008 1 98.94 113 ILE A N 1
ATOM 871 C CA . ILE A 1 113 ? 2.916 -3.387 -5.363 1 98.94 113 ILE A CA 1
ATOM 872 C C . ILE A 1 113 ? 1.495 -2.83 -5.344 1 98.94 113 ILE A C 1
ATOM 874 O O . ILE A 1 113 ? 0.598 -3.422 -4.742 1 98.94 113 ILE A O 1
ATOM 878 N N . HIS A 1 114 ? 1.339 -1.678 -5.93 1 98.94 114 HIS A N 1
ATOM 879 C CA . HIS A 1 114 ? 0.079 -0.964 -6.105 1 98.94 114 HIS A CA 1
ATOM 880 C C . HIS A 1 114 ? -0.462 -1.144 -7.52 1 98.94 114 HIS A C 1
ATOM 882 O O . HIS A 1 114 ? 0.192 -0.76 -8.492 1 98.94 114 HIS A O 1
ATOM 888 N N . TYR A 1 115 ? -1.726 -1.736 -7.578 1 98.81 115 TYR A N 1
ATOM 889 C CA . TYR A 1 115 ? -2.203 -2.029 -8.922 1 98.81 115 TYR A CA 1
ATOM 890 C C . TYR A 1 115 ? -3.721 -1.902 -9 1 98.81 115 TYR A C 1
ATOM 892 O O . TYR A 1 115 ? -4.41 -1.992 -7.984 1 98.81 115 TYR A O 1
ATOM 900 N N . ARG A 1 116 ? -4.168 -1.595 -10.203 1 98.75 116 ARG A N 1
ATOM 901 C CA . ARG A 1 116 ? -5.574 -1.679 -10.594 1 98.75 116 ARG A CA 1
ATOM 902 C C . ARG A 1 116 ? -5.949 -3.107 -10.969 1 98.75 116 ARG A C 1
ATOM 904 O O . ARG A 1 116 ? -5.281 -3.736 -11.789 1 98.75 116 ARG A O 1
ATOM 911 N N . MET A 1 117 ? -6.977 -3.625 -10.367 1 98.06 117 MET A N 1
ATOM 912 C CA . MET A 1 117 ? -7.496 -4.961 -10.656 1 98.06 117 MET A CA 1
ATOM 913 C C . MET A 1 117 ? -8.844 -4.879 -11.375 1 98.06 117 MET A C 1
ATOM 915 O O . MET A 1 117 ? -9.805 -4.34 -10.828 1 98.06 117 MET A O 1
ATOM 919 N N . ASP A 1 118 ? -8.875 -5.367 -12.594 1 97.19 118 ASP A N 1
ATOM 920 C CA . ASP A 1 118 ? -10.109 -5.516 -13.352 1 97.19 118 ASP A CA 1
ATOM 921 C C . ASP A 1 118 ? -10.555 -6.977 -13.406 1 97.19 118 ASP A C 1
ATOM 923 O O . ASP A 1 118 ? -9.859 -7.816 -13.984 1 97.19 118 ASP A O 1
ATOM 927 N N . VAL A 1 119 ? -11.633 -7.227 -12.789 1 95.31 119 VAL A N 1
ATOM 928 C CA . VAL A 1 119 ? -12.188 -8.578 -12.805 1 95.31 119 VAL A CA 1
ATOM 929 C C . VAL A 1 119 ? -13.336 -8.656 -13.805 1 95.31 119 VAL A C 1
ATOM 931 O O . VAL A 1 119 ? -14.227 -7.797 -13.812 1 95.31 119 VAL A O 1
ATOM 934 N N . VAL A 1 120 ? -13.312 -9.688 -14.602 1 93.75 120 VAL A N 1
ATOM 935 C CA . VAL A 1 120 ? -14.375 -9.875 -15.586 1 93.75 120 VAL A CA 1
ATOM 936 C C . VAL A 1 120 ? -15.719 -9.969 -14.867 1 93.75 120 VAL A C 1
ATOM 938 O O . VAL A 1 120 ? -15.867 -10.719 -13.906 1 93.75 120 VAL A O 1
ATOM 941 N N . GLY A 1 121 ? -16.656 -9.109 -15.312 1 94.06 121 GLY A N 1
ATOM 942 C CA . GLY A 1 121 ? -18 -9.148 -14.758 1 94.06 121 GLY A CA 1
ATOM 943 C C . GLY A 1 121 ? -18.219 -8.156 -13.625 1 94.06 121 GLY A C 1
ATOM 944 O O . GLY A 1 121 ? -19.344 -7.895 -13.227 1 94.06 121 GLY A O 1
ATOM 945 N N . ALA A 1 122 ? -17.125 -7.652 -13.047 1 94.44 122 ALA A N 1
ATOM 946 C CA . ALA A 1 122 ? -17.266 -6.66 -11.984 1 94.44 122 ALA A CA 1
ATOM 947 C C . ALA A 1 122 ? -17.656 -5.297 -12.555 1 94.44 122 ALA A C 1
ATOM 949 O O . ALA A 1 122 ? -17.203 -4.922 -13.641 1 94.44 122 ALA A O 1
ATOM 950 N N . SER A 1 123 ? -18.453 -4.52 -11.828 1 96.88 123 SER A N 1
ATOM 951 C CA . SER A 1 123 ? -18.953 -3.229 -12.297 1 96.88 123 SER A CA 1
ATOM 952 C C . SER A 1 123 ? -17.875 -2.156 -12.211 1 96.88 123 SER A C 1
ATOM 954 O O . SER A 1 123 ? -17.859 -1.206 -13 1 96.88 123 SER A O 1
ATOM 956 N N . GLU A 1 124 ? -16.953 -2.252 -11.273 1 98.25 124 GLU A N 1
ATOM 957 C CA . GLU A 1 124 ? -15.867 -1.303 -11.047 1 98.25 124 GLU A CA 1
ATOM 958 C C . GLU A 1 124 ? -14.539 -2.025 -10.805 1 98.25 124 GLU A C 1
ATOM 960 O O . GLU A 1 124 ? -14.523 -3.146 -10.289 1 98.25 124 GLU A O 1
ATOM 965 N N . PRO A 1 125 ? -13.484 -1.369 -11.18 1 98.31 125 PRO A N 1
ATOM 966 C CA . PRO A 1 125 ? -12.188 -1.933 -10.797 1 98.31 125 PRO A CA 1
ATOM 967 C C . PRO A 1 125 ? -11.891 -1.778 -9.305 1 98.31 125 PRO A C 1
ATOM 969 O O . PRO A 1 125 ? -12.602 -1.049 -8.609 1 98.31 125 PRO A O 1
ATOM 972 N N . SER A 1 126 ? -10.914 -2.547 -8.891 1 98.56 126 SER A N 1
ATOM 973 C CA . SER A 1 126 ? -10.422 -2.393 -7.523 1 98.56 126 SER A CA 1
ATOM 974 C C . SER A 1 126 ? -8.977 -1.891 -7.504 1 98.56 126 SER A C 1
ATOM 976 O O . SER A 1 126 ? -8.195 -2.207 -8.406 1 98.56 126 SER A O 1
ATOM 978 N N . ALA A 1 127 ? -8.695 -1.057 -6.562 1 98.94 127 ALA A N 1
ATOM 979 C CA . ALA A 1 127 ? -7.305 -0.782 -6.203 1 98.94 127 ALA A CA 1
ATOM 980 C C . ALA A 1 127 ? -6.816 -1.744 -5.121 1 98.94 127 ALA A C 1
ATOM 982 O O . ALA A 1 127 ? -7.52 -1.992 -4.141 1 98.94 127 ALA A O 1
ATOM 983 N N . VAL A 1 128 ? -5.629 -2.299 -5.348 1 98.88 128 VAL A N 1
ATOM 984 C CA . VAL A 1 128 ? -5.039 -3.238 -4.402 1 98.88 128 VAL A CA 1
ATOM 985 C C . VAL A 1 128 ? -3.582 -2.859 -4.141 1 98.88 128 VAL A C 1
ATOM 987 O O . VAL A 1 128 ? -2.863 -2.457 -5.059 1 98.88 128 VAL A O 1
ATOM 990 N N . ILE A 1 129 ? -3.16 -2.91 -2.916 1 98.94 129 ILE A N 1
ATOM 991 C CA . ILE A 1 129 ? -1.738 -2.809 -2.602 1 98.94 129 ILE A CA 1
ATOM 992 C C . ILE A 1 129 ? -1.295 -4.035 -1.812 1 98.94 129 ILE A C 1
ATOM 994 O O . ILE A 1 129 ? -1.828 -4.316 -0.735 1 98.94 129 ILE A O 1
ATOM 998 N N . ASP A 1 130 ? -0.37 -4.746 -2.373 1 98.94 130 ASP A N 1
ATOM 999 C CA . ASP A 1 130 ? 0.335 -5.832 -1.697 1 98.94 130 ASP A CA 1
ATOM 1000 C C . ASP A 1 130 ? 1.623 -5.328 -1.049 1 98.94 130 ASP A C 1
ATOM 1002 O O . ASP A 1 130 ? 2.332 -4.5 -1.624 1 98.94 130 ASP A O 1
ATOM 1006 N N . VAL A 1 131 ? 1.897 -5.84 0.117 1 98.94 131 VAL A N 1
ATOM 1007 C CA . VAL A 1 131 ? 3.166 -5.609 0.801 1 98.94 131 VAL A CA 1
ATOM 1008 C C . VAL A 1 131 ? 3.818 -6.945 1.144 1 98.94 131 VAL A C 1
ATOM 1010 O O . VAL A 1 131 ? 3.16 -7.852 1.66 1 98.94 131 VAL A O 1
ATOM 1013 N N . PHE A 1 132 ? 5.105 -7.078 0.798 1 98.94 132 PHE A N 1
ATOM 1014 C CA . PHE A 1 132 ? 5.852 -8.312 1.018 1 98.94 132 PHE A CA 1
ATOM 1015 C C . PHE A 1 132 ? 7.113 -8.039 1.826 1 98.94 132 PHE A C 1
ATOM 1017 O O . PHE A 1 132 ? 7.867 -7.113 1.523 1 98.94 132 PHE A O 1
ATOM 1024 N N . ARG A 1 133 ? 7.32 -8.828 2.844 1 98.94 133 ARG A N 1
ATOM 1025 C CA . ARG A 1 133 ? 8.586 -8.797 3.568 1 98.94 133 ARG A CA 1
ATOM 1026 C C . ARG A 1 133 ? 9.539 -9.875 3.057 1 98.94 133 ARG A C 1
ATOM 1028 O O . ARG A 1 133 ? 9.172 -11.047 2.979 1 98.94 133 ARG A O 1
ATOM 1035 N N . PHE A 1 134 ? 10.719 -9.469 2.742 1 98.88 134 PHE A N 1
ATOM 1036 C CA . PHE A 1 134 ? 11.789 -10.375 2.332 1 98.88 134 PHE A CA 1
ATOM 1037 C C . PHE A 1 134 ? 12.672 -10.734 3.518 1 98.88 134 PHE A C 1
ATOM 1039 O O . PHE A 1 134 ? 12.852 -9.938 4.438 1 98.88 134 PHE A O 1
ATOM 1046 N N . ASP A 1 135 ? 13.156 -11.859 3.537 1 98.81 135 ASP A N 1
ATOM 1047 C CA . ASP A 1 135 ? 14.406 -12.266 4.184 1 98.81 135 ASP A CA 1
ATOM 1048 C C . ASP A 1 135 ? 15.43 -12.734 3.154 1 98.81 135 ASP A C 1
ATOM 1050 O O . ASP A 1 135 ? 15.32 -13.844 2.625 1 98.81 135 ASP A O 1
ATOM 1054 N N . GLY A 1 136 ? 16.391 -11.773 2.893 1 98.38 136 GLY A N 1
ATOM 1055 C CA . GLY A 1 136 ? 17.266 -12.086 1.78 1 98.38 136 GLY A CA 1
ATOM 1056 C C . GLY A 1 136 ? 16.531 -12.336 0.48 1 98.38 136 GLY A C 1
ATOM 1057 O O . GLY A 1 136 ? 15.758 -11.492 0.029 1 98.38 136 GLY A O 1
ATOM 1058 N N . THR A 1 137 ? 16.625 -13.531 -0.119 1 98.81 137 THR A N 1
ATOM 1059 C CA . THR A 1 137 ? 16.078 -13.844 -1.436 1 98.81 137 THR A CA 1
ATOM 1060 C C . THR A 1 137 ? 14.609 -14.258 -1.331 1 98.81 137 THR A C 1
ATOM 1062 O O . THR A 1 137 ? 13.922 -14.398 -2.346 1 98.81 137 THR A O 1
ATOM 1065 N N . CYS A 1 138 ? 14.086 -14.43 -0.124 1 98.88 138 CYS A N 1
ATOM 1066 C CA . CYS A 1 138 ? 12.844 -15.156 0.086 1 98.88 138 CYS A CA 1
ATOM 1067 C C . CYS A 1 138 ? 11.75 -14.234 0.604 1 98.88 138 CYS A C 1
ATOM 1069 O O . CYS A 1 138 ? 11.984 -13.422 1.502 1 98.88 138 CYS A O 1
ATOM 1071 N N . ILE A 1 139 ? 10.578 -14.336 0.016 1 98.94 139 ILE A N 1
ATOM 1072 C CA . ILE A 1 139 ? 9.414 -13.656 0.562 1 98.94 139 ILE A CA 1
ATOM 1073 C C . ILE A 1 139 ? 8.859 -14.445 1.746 1 98.94 139 ILE A C 1
ATOM 1075 O O . ILE A 1 139 ? 8.539 -15.625 1.614 1 98.94 139 ILE A O 1
ATOM 1079 N N . MET A 1 140 ? 8.664 -13.758 2.885 1 98.94 140 MET A N 1
ATOM 1080 C CA . MET A 1 140 ? 8.375 -14.453 4.137 1 98.94 140 MET A CA 1
ATOM 1081 C C . MET A 1 140 ? 7 -14.047 4.672 1 98.94 140 MET A C 1
ATOM 1083 O O . MET A 1 140 ? 6.461 -14.711 5.559 1 98.94 140 MET A O 1
ATOM 1087 N N . GLU A 1 141 ? 6.5 -12.953 4.18 1 98.94 141 GLU A N 1
ATOM 1088 C CA . GLU A 1 141 ? 5.301 -12.375 4.777 1 98.94 141 GLU A CA 1
ATOM 1089 C C . GLU A 1 141 ? 4.57 -11.469 3.787 1 98.94 141 GLU A C 1
ATOM 1091 O O . GLU A 1 141 ? 5.199 -10.82 2.953 1 98.94 141 GLU A O 1
ATOM 1096 N N . HIS A 1 142 ? 3.211 -11.5 3.859 1 98.94 142 HIS A N 1
ATOM 1097 C CA . HIS A 1 142 ? 2.387 -10.773 2.896 1 98.94 142 HIS A CA 1
ATOM 1098 C C . HIS A 1 142 ? 1.214 -10.086 3.586 1 98.94 142 HIS A C 1
ATOM 1100 O O . HIS A 1 142 ? 0.547 -10.688 4.434 1 98.94 142 HIS A O 1
ATOM 1106 N N . TRP A 1 143 ? 1.049 -8.805 3.301 1 98.94 143 TRP A N 1
ATOM 1107 C CA . TRP A 1 143 ? -0.156 -8.031 3.592 1 98.94 143 TRP A CA 1
ATOM 1108 C C . TRP A 1 143 ? -0.822 -7.559 2.303 1 98.94 143 TRP A C 1
ATOM 1110 O O . TRP A 1 143 ? -0.153 -7.367 1.285 1 98.94 143 TRP A O 1
ATOM 1120 N N . ASP A 1 144 ? -2.105 -7.312 2.385 1 98.81 144 ASP A N 1
ATOM 1121 C CA . ASP A 1 144 ? -2.768 -6.645 1.27 1 98.81 144 ASP A CA 1
ATOM 1122 C C . ASP A 1 144 ? -3.977 -5.844 1.749 1 98.81 144 ASP A C 1
ATOM 1124 O O . ASP A 1 144 ? -4.551 -6.145 2.799 1 98.81 144 ASP A O 1
ATOM 1128 N N . VAL A 1 145 ? -4.254 -4.824 1.094 1 98.94 145 VAL A N 1
ATOM 1129 C CA . VAL A 1 145 ? -5.434 -3.98 1.239 1 98.94 145 VAL A CA 1
ATOM 1130 C C . VAL A 1 145 ? -6.109 -3.797 -0.119 1 98.94 145 VAL A C 1
ATOM 1132 O O . VAL A 1 145 ? -5.441 -3.496 -1.113 1 98.94 145 VAL A O 1
ATOM 1135 N N . ALA A 1 146 ? -7.406 -4.012 -0.191 1 98.75 146 ALA A N 1
ATOM 1136 C CA . ALA A 1 146 ? -8.164 -3.908 -1.437 1 98.75 146 ALA A CA 1
ATOM 1137 C C . ALA A 1 146 ? -9.406 -3.047 -1.252 1 98.75 146 ALA A C 1
ATOM 1139 O O . ALA A 1 146 ? -10.078 -3.127 -0.22 1 98.75 146 ALA A O 1
ATOM 1140 N N . GLN A 1 147 ? -9.664 -2.271 -2.281 1 98.75 147 GLN A N 1
ATOM 1141 C CA . GLN A 1 147 ? -10.836 -1.398 -2.273 1 98.75 147 GLN A CA 1
ATOM 1142 C C . GLN A 1 147 ? -11.406 -1.235 -3.676 1 98.75 147 GLN A C 1
ATOM 1144 O O . GLN A 1 147 ? -10.719 -0.773 -4.586 1 98.75 147 GLN A O 1
ATOM 1149 N N . GLN A 1 148 ? -12.656 -1.608 -3.783 1 98.5 148 GLN A N 1
ATOM 1150 C CA . GLN A 1 148 ? -13.336 -1.346 -5.047 1 98.5 148 GLN A CA 1
ATOM 1151 C C . GLN A 1 148 ? -13.633 0.142 -5.215 1 98.5 148 GLN A C 1
ATOM 1153 O O . GLN A 1 148 ? -14.031 0.812 -4.262 1 98.5 148 GLN A O 1
ATOM 1158 N N . ARG A 1 149 ? -13.383 0.638 -6.414 1 98.75 149 ARG A N 1
ATOM 1159 C CA . ARG A 1 149 ? -13.789 2.014 -6.684 1 98.75 149 ARG A CA 1
ATOM 1160 C C . ARG A 1 149 ? -15.281 2.199 -6.434 1 98.75 149 ARG A C 1
ATOM 1162 O O . ARG A 1 149 ? -16.109 1.474 -6.996 1 98.75 149 ARG A O 1
ATOM 1169 N N . PRO A 1 150 ? -15.602 3.17 -5.586 1 98.31 150 PRO A N 1
ATOM 1170 C CA . PRO A 1 150 ? -17.031 3.414 -5.422 1 98.31 150 PRO A CA 1
ATOM 1171 C C . PRO A 1 150 ? -17.703 3.922 -6.699 1 98.31 150 PRO A C 1
ATOM 1173 O O . PRO A 1 150 ? -17.141 4.789 -7.383 1 98.31 150 PRO A O 1
ATOM 1176 N N . ALA A 1 151 ? -18.891 3.436 -6.957 1 96.44 151 ALA A N 1
ATOM 1177 C CA . ALA A 1 151 ? -19.609 3.836 -8.164 1 96.44 151 ALA A CA 1
ATOM 1178 C C . ALA A 1 151 ? -19.953 5.32 -8.125 1 96.44 151 ALA A C 1
ATOM 1180 O O . ALA A 1 151 ? -20.047 5.973 -9.164 1 96.44 151 ALA A O 1
ATOM 1181 N N . ASN A 1 152 ? -20.109 5.836 -6.938 1 97.19 152 ASN A N 1
ATOM 1182 C CA . ASN A 1 152 ? -20.531 7.227 -6.781 1 97.19 152 ASN A CA 1
ATOM 1183 C C . ASN A 1 152 ? -19.375 8.102 -6.285 1 97.19 152 ASN A C 1
ATOM 1185 O O . ASN A 1 152 ? -19.594 9.055 -5.539 1 97.19 152 ASN A O 1
ATOM 1189 N N . ALA A 1 153 ? -18.203 7.793 -6.738 1 97.44 153 ALA A N 1
ATOM 1190 C CA . ALA A 1 153 ? -17.031 8.578 -6.309 1 97.44 153 ALA A CA 1
ATOM 1191 C C . ALA A 1 153 ? -17.203 10.047 -6.68 1 97.44 153 ALA A C 1
ATOM 1193 O O . ALA A 1 153 ? -17.625 10.367 -7.789 1 97.44 153 ALA A O 1
ATOM 1194 N N . THR A 1 154 ? -16.797 10.922 -5.75 1 97.62 154 THR A N 1
ATOM 1195 C CA . THR A 1 154 ? -16.797 12.359 -5.98 1 97.62 154 THR A CA 1
ATOM 1196 C C . THR A 1 154 ? -15.641 12.773 -6.879 1 97.62 154 THR A C 1
ATOM 1198 O O . THR A 1 154 ? -15.789 13.648 -7.734 1 97.62 154 THR A O 1
ATOM 1201 N N . ASN A 1 155 ? -14.562 12.148 -6.711 1 98.5 155 ASN A N 1
ATOM 1202 C CA . ASN A 1 155 ? -13.328 12.414 -7.441 1 98.5 155 ASN A CA 1
ATOM 1203 C C . ASN A 1 155 ? -13.336 11.742 -8.812 1 98.5 155 ASN A C 1
ATOM 1205 O O . ASN A 1 155 ? -13.438 10.523 -8.914 1 98.5 155 ASN A O 1
ATOM 1209 N N . PRO A 1 156 ? -13.172 12.484 -9.875 1 97.69 156 PRO A N 1
ATOM 1210 C CA . PRO A 1 156 ? -13.219 11.891 -11.211 1 97.69 156 PRO A CA 1
ATOM 1211 C C . PRO A 1 156 ? -12.016 11.008 -11.516 1 97.69 156 PRO A C 1
ATOM 1213 O O . PRO A 1 156 ? -12.047 10.227 -12.469 1 97.69 156 PRO A O 1
ATOM 1216 N N . ILE A 1 157 ? -10.891 11.062 -10.773 1 98.38 157 ILE A N 1
ATOM 1217 C CA . ILE A 1 157 ? -9.719 10.227 -10.977 1 98.38 157 ILE A CA 1
ATOM 1218 C C . ILE A 1 157 ? -9.484 9.352 -9.75 1 98.38 157 ILE A C 1
ATOM 1220 O O . ILE A 1 157 ? -8.344 9.125 -9.352 1 98.38 157 ILE A O 1
ATOM 1224 N N . ALA A 1 158 ? -10.602 8.883 -9.211 1 98.62 158 ALA A N 1
ATOM 1225 C CA . ALA A 1 158 ? -10.578 8.086 -7.992 1 98.62 158 ALA A CA 1
ATOM 1226 C C . ALA A 1 158 ? -9.734 6.824 -8.172 1 98.62 158 ALA A C 1
ATOM 1228 O O . ALA A 1 158 ? -9.82 6.156 -9.203 1 98.62 158 ALA A O 1
ATOM 1229 N N . MET A 1 159 ? -8.859 6.578 -7.203 1 98.75 159 MET A N 1
ATOM 1230 C CA . MET A 1 159 ? -8.133 5.34 -6.945 1 98.75 159 MET A CA 1
ATOM 1231 C C . MET A 1 159 ? -6.855 5.27 -7.781 1 98.75 159 MET A C 1
ATOM 1233 O O . MET A 1 159 ? -5.891 4.609 -7.395 1 98.75 159 MET A O 1
ATOM 1237 N N . PHE A 1 160 ? -6.871 5.914 -9.008 1 97.81 160 PHE A N 1
ATOM 1238 C CA . PHE A 1 160 ? -5.781 5.66 -9.945 1 97.81 160 PHE A CA 1
ATOM 1239 C C . PHE A 1 160 ? -5.297 6.961 -10.578 1 97.81 160 PHE A C 1
ATOM 1241 O O . PHE A 1 160 ? -6.062 7.914 -10.711 1 97.81 160 PHE A O 1
ATOM 1248 N N . MET B 1 1 ? 44.531 40.844 69.375 1 30.56 1 MET B N 1
ATOM 1249 C CA . MET B 1 1 ? 43.219 40.625 68.75 1 30.56 1 MET B CA 1
ATOM 1250 C C . MET B 1 1 ? 43.312 40.562 67.25 1 30.56 1 MET B C 1
ATOM 1252 O O . MET B 1 1 ? 43.5 41.625 66.625 1 30.56 1 MET B O 1
ATOM 1256 N N . ARG B 1 2 ? 44.062 39.5 66.688 1 35.88 2 ARG B N 1
ATOM 1257 C CA . ARG B 1 2 ? 44.312 39.188 65.312 1 35.88 2 ARG B CA 1
ATOM 1258 C C . ARG B 1 2 ? 43.031 39.062 64.5 1 35.88 2 ARG B C 1
ATOM 1260 O O . ARG B 1 2 ? 42.156 38.25 64.875 1 35.88 2 ARG B O 1
ATOM 1267 N N . ALA B 1 3 ? 42.562 40.156 63.906 1 42.66 3 ALA B N 1
ATOM 1268 C CA . ALA B 1 3 ? 41.406 40.25 63 1 42.66 3 ALA B CA 1
ATOM 1269 C C . ALA B 1 3 ? 41.531 39.312 61.844 1 42.66 3 ALA 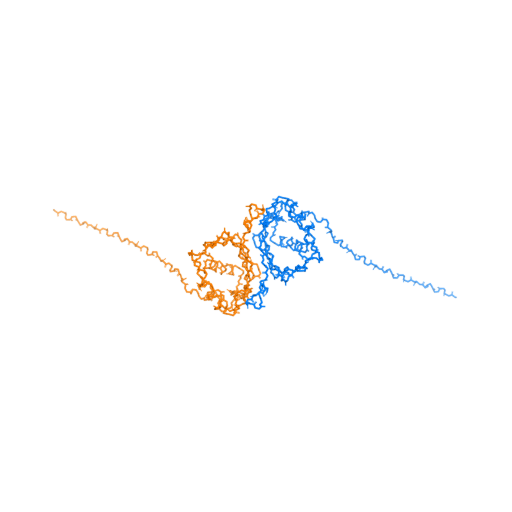B C 1
ATOM 1271 O O . ALA B 1 3 ? 42.469 39.438 61.031 1 42.66 3 ALA B O 1
ATOM 1272 N N . SER B 1 4 ? 41.219 38 62.031 1 42.12 4 SER B N 1
ATOM 1273 C CA . SER B 1 4 ? 41.25 37.031 60.938 1 42.12 4 SER B CA 1
ATOM 1274 C C . SER B 1 4 ? 40.281 37.406 59.812 1 42.12 4 SER B C 1
ATOM 1276 O O . SER B 1 4 ? 39.094 37.625 60.094 1 42.12 4 SER B O 1
ATOM 1278 N N . LEU B 1 5 ? 40.781 38.031 58.781 1 40.25 5 LEU B N 1
ATOM 1279 C CA . LEU B 1 5 ? 40.062 38.344 57.531 1 40.25 5 LEU B CA 1
ATOM 1280 C C . LEU B 1 5 ? 39.5 37.094 56.875 1 40.25 5 LEU B C 1
ATOM 1282 O O . LEU B 1 5 ? 40.25 36.188 56.562 1 40.25 5 LEU B O 1
ATOM 1286 N N . LEU B 1 6 ? 38.312 36.688 57.219 1 40.91 6 LEU B N 1
ATOM 1287 C CA . LEU B 1 6 ? 37.562 35.594 56.625 1 40.91 6 LEU B CA 1
ATOM 1288 C C . LEU B 1 6 ? 37.281 35.875 55.156 1 40.91 6 LEU B C 1
ATOM 1290 O O . LEU B 1 6 ? 36.656 36.906 54.812 1 40.91 6 LEU B O 1
ATOM 1294 N N . PHE B 1 7 ? 38.125 35.438 54.188 1 43.22 7 PHE B N 1
ATOM 1295 C CA . PHE B 1 7 ? 37.938 35.562 52.75 1 43.22 7 PHE B CA 1
ATOM 1296 C C . PHE B 1 7 ? 36.781 34.688 52.281 1 43.22 7 PHE B C 1
ATOM 1298 O O . PHE B 1 7 ? 36.781 33.469 52.5 1 43.22 7 PHE B O 1
ATOM 1305 N N . ALA B 1 8 ? 35.594 35.188 52.219 1 40.25 8 ALA B N 1
ATOM 1306 C CA . ALA B 1 8 ? 34.406 34.469 51.688 1 40.25 8 ALA B CA 1
ATOM 1307 C C . ALA B 1 8 ? 34.594 34.219 50.188 1 40.25 8 ALA B C 1
ATOM 1309 O O . ALA B 1 8 ? 34.75 35.156 49.406 1 40.25 8 ALA B O 1
ATOM 1310 N N . LEU B 1 9 ? 35.125 33.062 49.781 1 42.44 9 LEU B N 1
ATOM 1311 C CA . LEU B 1 9 ? 35.188 32.625 48.375 1 42.44 9 LEU B CA 1
ATOM 1312 C C . LEU B 1 9 ? 33.812 32.438 47.781 1 42.44 9 LEU B C 1
ATOM 1314 O O . LEU B 1 9 ? 33.031 31.625 48.281 1 42.44 9 LEU B O 1
ATOM 1318 N N . ALA B 1 10 ? 33.219 33.469 47.219 1 40.72 10 ALA B N 1
ATOM 1319 C CA . ALA B 1 10 ? 31.953 33.344 46.469 1 40.72 10 ALA B CA 1
ATOM 1320 C C . ALA B 1 10 ? 32.094 32.406 45.281 1 40.72 10 ALA B C 1
ATOM 1322 O O . ALA B 1 10 ? 32.938 32.625 44.406 1 40.72 10 ALA B O 1
ATOM 1323 N N . ALA B 1 11 ? 31.75 31.109 45.375 1 39.5 11 ALA B N 1
ATOM 1324 C CA . ALA B 1 11 ? 31.656 30.172 44.25 1 39.5 11 ALA B CA 1
ATOM 1325 C C . ALA B 1 11 ? 30.641 30.656 43.219 1 39.5 11 ALA B C 1
ATOM 1327 O O . ALA B 1 11 ? 29.469 30.859 43.531 1 39.5 11 ALA B O 1
ATOM 1328 N N . ALA B 1 12 ? 31.062 31.344 42.156 1 45 12 ALA B N 1
ATOM 1329 C CA . ALA B 1 12 ? 30.219 31.656 41 1 45 12 ALA B CA 1
ATOM 1330 C C . ALA B 1 12 ? 29.625 30.391 40.375 1 45 12 ALA B C 1
ATOM 1332 O O . ALA B 1 12 ? 30.375 29.531 39.906 1 45 12 ALA B O 1
ATOM 1333 N N . LEU B 1 13 ? 28.422 29.969 40.781 1 42.19 13 LEU B N 1
ATOM 1334 C CA . LEU B 1 13 ? 27.719 28.906 40.062 1 42.19 13 LEU B CA 1
ATOM 1335 C C . LEU B 1 13 ? 27.484 29.312 38.594 1 42.19 13 LEU B C 1
ATOM 1337 O O . LEU B 1 13 ? 26.812 30.312 38.344 1 42.19 13 LEU B O 1
ATOM 1341 N N . THR B 1 14 ? 28.375 28.969 37.719 1 46.19 14 THR B N 1
ATOM 1342 C CA . THR B 1 14 ? 28.109 29.078 36.281 1 46.19 14 THR B CA 1
ATOM 1343 C C . THR B 1 14 ? 26.859 28.266 35.906 1 46.19 14 THR B C 1
ATOM 1345 O O . THR B 1 14 ? 26.859 27.031 36.031 1 46.19 14 THR B O 1
ATOM 1348 N N . ALA B 1 15 ? 25.672 28.859 36.031 1 45.88 15 ALA B N 1
ATOM 1349 C CA . ALA B 1 15 ? 24.516 28.234 35.406 1 45.88 15 ALA B CA 1
ATOM 1350 C C . ALA B 1 15 ? 24.75 28.047 33.906 1 45.88 15 ALA B C 1
ATOM 1352 O O . ALA B 1 15 ? 24.969 29.016 33.156 1 45.88 15 ALA B O 1
ATOM 1353 N N . SER B 1 16 ? 25.297 26.891 33.5 1 44 16 SER B N 1
ATOM 1354 C CA . SER B 1 16 ? 25.25 26.578 32.062 1 44 16 SER B CA 1
ATOM 1355 C C . SER B 1 16 ? 23.844 26.734 31.516 1 44 16 SER B C 1
ATOM 1357 O O . SER B 1 16 ? 22.906 26.047 31.953 1 44 16 SER B O 1
ATOM 1359 N N . ALA B 1 17 ? 23.516 27.969 31.031 1 45.56 17 ALA B N 1
ATOM 1360 C CA . ALA B 1 17 ? 22.297 28.047 30.234 1 45.56 17 ALA B CA 1
ATOM 1361 C C . ALA B 1 17 ? 22.281 26.938 29.172 1 45.56 17 ALA B C 1
ATOM 1363 O O . ALA B 1 17 ? 23.109 26.906 28.281 1 45.56 17 ALA B O 1
ATOM 1364 N N . GLU B 1 18 ? 21.688 25.797 29.5 1 46.22 18 GLU B N 1
ATOM 1365 C CA . GLU B 1 18 ? 21.328 24.922 28.391 1 46.22 18 GLU B CA 1
ATOM 1366 C C . GLU B 1 18 ? 20.656 25.703 27.266 1 46.22 18 GLU B C 1
ATOM 1368 O O . GLU B 1 18 ? 19.672 26.406 27.5 1 46.22 18 GLU B O 1
ATOM 1373 N N . SER B 1 19 ? 21.375 26.094 26.266 1 40.62 19 SER B N 1
ATOM 1374 C CA . SER B 1 19 ? 20.75 26.562 25.031 1 40.62 19 SER B CA 1
ATOM 1375 C C . SER B 1 19 ? 19.547 25.703 24.656 1 40.62 19 SER B C 1
ATOM 1377 O O . SER B 1 19 ? 19.688 24.531 24.312 1 40.62 19 SER B O 1
ATOM 1379 N N . LEU B 1 20 ? 18.469 25.938 25.25 1 36.91 20 LEU B N 1
ATOM 1380 C CA . LEU B 1 20 ? 17.297 25.391 24.547 1 36.91 20 LEU B CA 1
ATOM 1381 C C . LEU B 1 20 ? 17.406 25.656 23.047 1 36.91 20 LEU B C 1
ATOM 1383 O O . LEU B 1 20 ? 17.328 26.797 22.609 1 36.91 20 LEU B O 1
ATOM 1387 N N . VAL B 1 21 ? 18.203 24.891 22.359 1 40.22 21 VAL B N 1
ATOM 1388 C CA . VAL B 1 21 ? 17.953 24.953 20.922 1 40.22 21 VAL B CA 1
ATOM 1389 C C . VAL B 1 21 ? 16.469 25.094 20.656 1 40.22 21 VAL B C 1
ATOM 1391 O O . VAL B 1 21 ? 15.672 24.234 21.047 1 40.22 21 VAL B O 1
ATOM 1394 N N . PRO B 1 22 ? 15.961 26.25 20.531 1 37.53 22 PRO B N 1
ATOM 1395 C CA . PRO B 1 22 ? 14.531 26.25 20.188 1 37.53 22 PRO B CA 1
ATOM 1396 C C . PRO B 1 22 ? 14.156 25.141 19.219 1 37.53 22 PRO B C 1
ATOM 1398 O O . PRO B 1 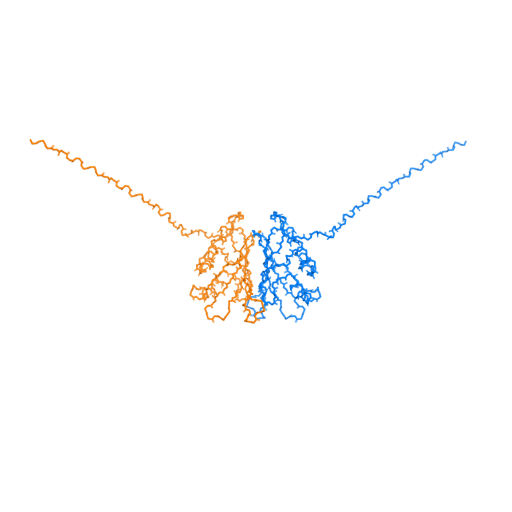22 ? 14.977 24.75 18.375 1 37.53 22 PRO B O 1
ATOM 1401 N N . CYS B 1 23 ? 13.352 24.219 19.531 1 39.41 23 CYS B N 1
ATOM 1402 C CA . CYS B 1 23 ? 12.688 23.484 18.469 1 39.41 23 CYS B CA 1
ATOM 1403 C C . CYS B 1 23 ? 12.43 24.391 17.266 1 39.41 23 CYS B C 1
ATOM 1405 O O . CYS B 1 23 ? 11.641 25.328 17.344 1 39.41 23 CYS B O 1
ATOM 1407 N N . GLN B 1 24 ? 13.492 24.781 16.547 1 38.12 24 GLN B N 1
ATOM 1408 C CA . GLN B 1 24 ? 13.25 25.578 15.352 1 38.12 24 GLN B CA 1
ATOM 1409 C C . GLN B 1 24 ? 11.898 25.25 14.727 1 38.12 24 GLN B C 1
ATOM 1411 O O . GLN B 1 24 ? 11.703 24.141 14.227 1 38.12 24 GLN B O 1
ATOM 1416 N N . GLU B 1 25 ? 10.758 25.641 15.188 1 42.72 25 GLU B N 1
ATOM 1417 C CA . GLU B 1 25 ? 9.383 25.609 14.695 1 42.72 25 GLU B CA 1
ATOM 1418 C C . GLU B 1 25 ? 9.344 25.594 13.172 1 42.72 25 GLU B C 1
ATOM 1420 O O . GLU B 1 25 ? 8.602 24.812 12.57 1 42.72 25 GLU B O 1
ATOM 1425 N N . SER B 1 26 ? 9.43 26.953 12.414 1 46.84 26 SER B N 1
ATOM 1426 C CA . SER B 1 26 ? 8.844 27.438 11.172 1 46.84 26 SER B CA 1
ATOM 1427 C C . SER B 1 26 ? 9.547 26.844 9.961 1 46.84 26 SER B C 1
ATOM 1429 O O . SER B 1 26 ? 10.508 27.422 9.445 1 46.84 26 SER B O 1
ATOM 1431 N N . SER B 1 27 ? 10.047 25.688 9.945 1 57.12 27 SER B N 1
ATOM 1432 C CA . SER B 1 27 ? 10.773 25.203 8.781 1 57.12 27 SER B CA 1
ATOM 1433 C C . SER B 1 27 ? 10.062 25.562 7.484 1 57.12 27 SER B C 1
ATOM 1435 O O . SER B 1 27 ? 8.828 25.625 7.445 1 57.12 27 SER B O 1
ATOM 1437 N N . THR B 1 28 ? 10.609 26.359 6.625 1 75.69 28 THR B N 1
ATOM 1438 C CA . THR B 1 28 ? 10.195 26.672 5.262 1 75.69 28 THR B CA 1
ATOM 1439 C C . THR B 1 28 ? 9.469 25.484 4.633 1 75.69 28 THR B C 1
ATOM 1441 O O . THR B 1 28 ? 9.93 24.344 4.734 1 75.69 28 THR B O 1
ATOM 1444 N N . PRO B 1 29 ? 8.305 25.859 4.227 1 91.06 29 PRO B N 1
ATOM 1445 C CA . PRO B 1 29 ? 7.59 24.781 3.541 1 91.06 29 PRO B CA 1
ATOM 1446 C C . PRO B 1 29 ? 8.445 24.078 2.49 1 91.06 29 PRO B C 1
ATOM 1448 O O . PRO B 1 29 ? 9.367 24.672 1.939 1 91.06 29 PRO B O 1
ATOM 1451 N N . TYR B 1 30 ? 8.195 22.859 2.283 1 98.31 30 TYR B N 1
ATOM 1452 C CA . TYR B 1 30 ? 8.969 22.016 1.371 1 98.31 30 TYR B CA 1
ATOM 1453 C C . TYR B 1 30 ? 8.492 22.188 -0.066 1 98.31 30 TYR B C 1
ATOM 1455 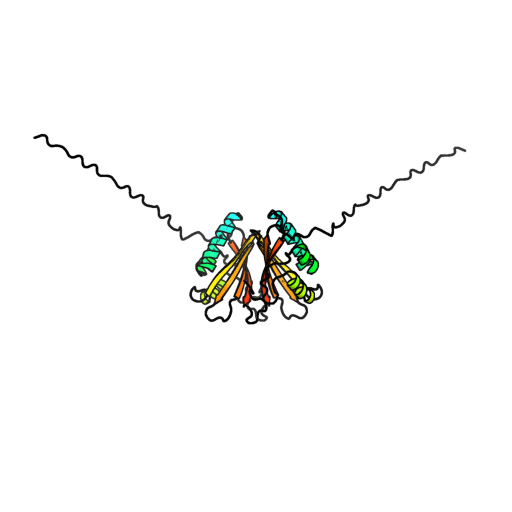O O . TYR B 1 30 ? 9.078 21.641 -0.996 1 98.31 30 TYR B O 1
ATOM 1463 N N . CYS B 1 31 ? 7.426 23.047 -0.214 1 97.88 31 CYS B N 1
ATOM 1464 C CA . CYS B 1 31 ? 6.883 23.344 -1.536 1 97.88 31 CYS B CA 1
ATOM 1465 C C . CYS B 1 31 ? 6.957 24.828 -1.844 1 97.88 31 CYS B C 1
ATOM 1467 O O . CYS B 1 31 ? 6.668 25.656 -0.98 1 97.88 31 CYS B O 1
ATOM 1469 N N . PRO B 1 32 ? 7.43 25.203 -3.119 1 97.31 32 PRO B N 1
ATOM 1470 C CA . PRO B 1 32 ? 7.562 24.359 -4.309 1 97.31 32 PRO B CA 1
ATOM 1471 C C . PRO B 1 32 ? 8.781 23.438 -4.25 1 97.31 32 PRO B C 1
ATOM 1473 O O . PRO B 1 32 ? 9.656 23.625 -3.402 1 97.31 32 PRO B O 1
ATOM 1476 N N . PRO B 1 33 ? 8.773 22.469 -5.16 1 98.25 33 PRO B N 1
ATOM 1477 C CA . PRO B 1 33 ? 9.812 21.453 -5.078 1 98.25 33 PRO B CA 1
ATOM 1478 C C . PRO B 1 33 ? 11.219 22.016 -5.266 1 98.25 33 PRO B C 1
ATOM 1480 O O . PRO B 1 33 ? 11.422 22.906 -6.09 1 98.25 33 PRO B O 1
ATOM 1483 N N . ARG B 1 34 ? 12.094 21.531 -4.5 1 98.31 34 ARG B N 1
ATOM 1484 C CA . ARG B 1 34 ? 13.539 21.672 -4.664 1 98.31 34 ARG B CA 1
ATOM 1485 C C . ARG B 1 34 ? 14.211 20.312 -4.777 1 98.31 34 ARG B C 1
ATOM 1487 O O . ARG B 1 34 ? 13.656 19.297 -4.336 1 98.31 34 ARG B O 1
ATOM 1494 N N . SER B 1 35 ? 15.391 20.359 -5.363 1 98.06 35 SER B N 1
ATOM 1495 C CA . SER B 1 35 ? 16.125 19.094 -5.484 1 98.06 35 SER B CA 1
ATOM 1496 C C . SER B 1 35 ? 16.422 18.5 -4.113 1 98.06 35 SER B C 1
ATOM 1498 O O . SER B 1 35 ? 16.75 19.219 -3.17 1 98.06 35 SER B O 1
ATOM 1500 N N . ALA B 1 36 ? 16.328 17.125 -3.988 1 98.5 36 ALA B N 1
ATOM 1501 C CA . ALA B 1 36 ? 16.609 16.422 -2.74 1 98.5 36 ALA B CA 1
ATOM 1502 C C . ALA B 1 36 ? 17.203 15.047 -3.012 1 98.5 36 ALA B C 1
ATOM 1504 O O . ALA B 1 36 ? 16.812 14.367 -3.963 1 98.5 36 ALA B O 1
ATOM 1505 N N . THR B 1 37 ? 18.141 14.68 -2.182 1 97.81 37 THR B N 1
ATOM 1506 C CA . THR B 1 37 ? 18.641 13.312 -2.201 1 97.81 37 THR B CA 1
ATOM 1507 C C . THR B 1 37 ? 17.625 12.359 -1.59 1 97.81 37 THR B C 1
ATOM 1509 O O . THR B 1 37 ? 16.688 12.789 -0.906 1 97.81 37 THR B O 1
ATOM 1512 N N . PRO B 1 38 ? 17.766 11.078 -1.821 1 97.12 38 PRO B N 1
ATOM 1513 C CA . PRO B 1 38 ? 16.859 10.125 -1.173 1 97.12 38 PRO B CA 1
ATOM 1514 C C . PRO B 1 38 ? 16.891 10.219 0.351 1 97.12 38 PRO B C 1
ATOM 1516 O O . PRO B 1 38 ? 15.867 10.055 1.008 1 97.12 38 PRO B O 1
ATOM 1519 N N . GLU B 1 39 ? 18.078 10.492 0.864 1 97.69 39 GLU B N 1
ATOM 1520 C CA . GLU B 1 39 ? 18.203 10.633 2.311 1 97.69 39 GLU B CA 1
ATOM 1521 C C . GLU B 1 39 ? 17.422 11.852 2.811 1 97.69 39 GLU B C 1
ATOM 1523 O O . GLU B 1 39 ? 16.766 11.797 3.852 1 97.69 39 GLU B O 1
ATOM 1528 N N . GLU B 1 40 ? 17.531 12.906 2.094 1 98.19 40 GLU B N 1
ATOM 1529 C CA . GLU B 1 40 ? 16.781 14.109 2.445 1 98.19 40 GLU B CA 1
ATOM 1530 C C . GLU B 1 40 ? 15.273 13.883 2.318 1 98.19 40 GLU B C 1
ATOM 1532 O O . GLU B 1 40 ? 14.5 14.32 3.172 1 98.19 40 GLU B O 1
ATOM 1537 N N . GLN B 1 41 ? 14.875 13.188 1.242 1 98.5 41 GLN B N 1
ATOM 1538 C CA . GLN B 1 41 ? 13.461 12.859 1.062 1 98.5 41 GLN B CA 1
ATOM 1539 C C . GLN B 1 41 ? 12.938 12.008 2.215 1 98.5 41 GLN B C 1
ATOM 1541 O O . GLN B 1 41 ? 11.812 12.203 2.678 1 98.5 41 GLN B O 1
ATOM 1546 N N . ARG B 1 42 ? 13.766 11.125 2.658 1 98.5 42 ARG B N 1
ATOM 1547 C CA . ARG B 1 42 ? 13.383 10.266 3.777 1 98.5 42 ARG B CA 1
ATOM 1548 C C . ARG B 1 42 ? 13.18 11.086 5.047 1 98.5 42 ARG B C 1
ATOM 1550 O O . ARG B 1 42 ? 12.242 10.828 5.812 1 98.5 42 ARG B O 1
ATOM 1557 N N . ALA B 1 43 ? 14.055 12.062 5.289 1 98.62 43 ALA B N 1
ATOM 1558 C CA . ALA B 1 43 ? 13.906 12.93 6.449 1 98.62 43 ALA B CA 1
ATOM 1559 C C . ALA B 1 43 ? 12.602 13.727 6.367 1 98.62 43 ALA B C 1
ATOM 1561 O O . ALA B 1 43 ? 11.891 13.875 7.363 1 98.62 43 ALA B O 1
ATOM 1562 N N . ILE B 1 44 ? 12.305 14.195 5.203 1 98.69 44 ILE B N 1
ATOM 1563 C CA . ILE B 1 44 ? 11.078 14.953 4.977 1 98.69 44 ILE B CA 1
ATOM 1564 C C . ILE B 1 44 ? 9.867 14.047 5.184 1 98.69 44 ILE B C 1
ATOM 1566 O O . ILE B 1 44 ? 8.898 14.438 5.836 1 98.69 44 ILE B O 1
ATOM 1570 N N . LEU B 1 45 ? 9.922 12.836 4.637 1 98.81 45 LEU B N 1
ATOM 1571 C CA . LEU B 1 45 ? 8.852 11.859 4.84 1 98.81 45 LEU B CA 1
ATOM 1572 C C . LEU B 1 45 ? 8.625 11.609 6.324 1 98.81 45 LEU B C 1
ATOM 1574 O O . LEU B 1 45 ? 7.477 11.547 6.777 1 98.81 45 LEU B O 1
ATOM 1578 N N . ASN B 1 46 ? 9.711 11.477 7.062 1 98.69 46 ASN B N 1
ATOM 1579 C CA . ASN B 1 46 ? 9.586 11.211 8.492 1 98.69 46 ASN B CA 1
ATOM 1580 C C . ASN B 1 46 ? 8.93 12.383 9.219 1 98.69 46 ASN B C 1
ATOM 1582 O O . ASN B 1 46 ? 8.172 12.18 10.172 1 98.69 46 ASN B O 1
ATOM 1586 N N . GLU B 1 47 ? 9.203 13.578 8.812 1 98.56 47 GLU B N 1
ATOM 1587 C CA . GLU B 1 47 ? 8.516 14.742 9.367 1 98.56 47 GLU B CA 1
ATOM 1588 C C . GLU B 1 47 ? 7.027 14.711 9.055 1 98.56 47 GLU B C 1
ATOM 1590 O O . GLU B 1 47 ? 6.195 14.977 9.922 1 98.56 47 GLU B O 1
ATOM 1595 N N . PHE B 1 48 ? 6.719 14.359 7.801 1 98.62 48 PHE B N 1
ATOM 1596 C CA . PHE B 1 48 ? 5.324 14.25 7.387 1 98.62 48 PHE B CA 1
ATOM 1597 C C . PHE B 1 48 ? 4.602 13.188 8.203 1 98.62 48 PHE B C 1
ATOM 1599 O O . PHE B 1 48 ? 3.496 13.422 8.695 1 98.62 48 PHE B O 1
ATOM 1606 N N . ILE B 1 49 ? 5.234 12.031 8.406 1 98.56 49 ILE B N 1
ATOM 1607 C CA . ILE B 1 49 ? 4.672 10.93 9.18 1 98.56 49 ILE B CA 1
ATOM 1608 C C . ILE B 1 49 ? 4.41 11.375 10.609 1 98.56 49 ILE B C 1
ATOM 1610 O O . ILE B 1 49 ? 3.35 11.102 11.172 1 98.56 49 ILE B O 1
ATOM 1614 N N . ARG B 1 50 ? 5.344 12.055 11.195 1 97.75 50 ARG B N 1
ATOM 1615 C CA . ARG B 1 50 ? 5.16 12.531 12.562 1 97.75 50 ARG B CA 1
ATOM 1616 C C . ARG B 1 50 ? 3.971 13.484 12.656 1 97.75 50 ARG B C 1
ATOM 1618 O O . ARG B 1 50 ? 3.107 13.328 13.523 1 97.75 50 ARG B O 1
ATOM 1625 N N . ALA B 1 51 ? 3.896 14.414 11.758 1 96 51 ALA B N 1
ATOM 1626 C CA . ALA B 1 51 ? 2.85 15.43 11.797 1 96 51 ALA B CA 1
ATOM 1627 C C . ALA B 1 51 ? 1.476 14.812 11.547 1 96 51 ALA B C 1
ATOM 1629 O O . ALA B 1 51 ? 0.529 15.07 12.297 1 96 51 ALA B O 1
ATOM 1630 N N . PHE B 1 52 ? 1.355 13.914 10.547 1 96.88 52 PHE B N 1
ATOM 1631 C CA . PHE B 1 52 ? 0.061 13.414 10.102 1 96.88 52 PHE B CA 1
ATOM 1632 C C . PHE B 1 52 ? -0.358 12.195 10.922 1 96.88 52 PHE B C 1
ATOM 1634 O O . PHE B 1 52 ? -1.456 12.164 11.484 1 96.88 52 PHE B O 1
ATOM 1641 N N . TYR B 1 53 ? 0.518 11.281 11.086 1 96.75 53 TYR B N 1
ATOM 1642 C CA . TYR B 1 53 ? 0.114 9.977 11.594 1 96.75 53 TYR B CA 1
ATOM 1643 C C . TYR B 1 53 ? 0.318 9.891 13.102 1 96.75 53 TYR B C 1
ATOM 1645 O O . TYR B 1 53 ? -0.344 9.102 13.781 1 96.75 53 TYR B O 1
ATOM 1653 N N . LYS B 1 54 ? 1.26 10.602 13.602 1 95.44 54 LYS B N 1
ATOM 1654 C CA . LYS B 1 54 ? 1.536 10.539 15.039 1 95.44 54 LYS B CA 1
ATOM 1655 C C . LYS B 1 54 ? 0.829 11.664 15.781 1 95.44 54 LYS B C 1
ATOM 1657 O O . LYS B 1 54 ? 0.046 11.406 16.703 1 95.44 54 LYS B O 1
ATOM 1662 N N . GLU B 1 55 ? 0.967 12.891 15.336 1 93.38 55 GLU B N 1
ATOM 1663 C CA . GLU B 1 55 ? 0.392 14.047 16.016 1 93.38 55 GLU B CA 1
ATOM 1664 C C . GLU B 1 55 ? -1.054 14.281 15.578 1 93.38 55 GLU B C 1
ATOM 1666 O O . GLU B 1 55 ? -1.793 15.016 16.234 1 93.38 55 GLU B O 1
ATOM 1671 N N . ARG B 1 56 ? -1.436 13.672 14.492 1 94.19 56 ARG B N 1
ATOM 1672 C CA . ARG B 1 56 ? -2.756 13.867 13.906 1 94.19 56 ARG B CA 1
ATOM 1673 C C . ARG B 1 56 ? -3.002 15.344 13.594 1 94.19 56 ARG B C 1
ATOM 1675 O O . ARG B 1 56 ? -4.102 15.852 13.82 1 94.19 56 ARG B O 1
ATOM 1682 N N . ASN B 1 57 ? -1.917 15.969 13.211 1 92.94 57 ASN B N 1
ATOM 1683 C CA . ASN B 1 57 ? -1.979 17.375 12.844 1 92.94 57 ASN B CA 1
ATOM 1684 C C . ASN B 1 57 ? -1.967 17.562 11.328 1 92.94 57 ASN B C 1
ATOM 1686 O O . ASN B 1 57 ? -0.911 17.781 10.734 1 92.94 57 ASN B O 1
ATOM 1690 N N . ALA B 1 58 ? -3.145 17.547 10.742 1 93.94 58 ALA B N 1
ATOM 1691 C CA . ALA B 1 58 ? -3.295 17.594 9.289 1 93.94 58 ALA B CA 1
ATOM 1692 C C . ALA B 1 58 ? -2.768 18.922 8.734 1 93.94 58 ALA B C 1
ATOM 1694 O O . ALA B 1 58 ? -2.121 18.938 7.688 1 93.94 58 ALA B O 1
ATOM 1695 N N . ARG B 1 59 ? -3.086 19.969 9.406 1 94.44 59 ARG B N 1
ATOM 1696 C CA . ARG B 1 59 ? -2.684 21.281 8.922 1 94.44 59 ARG B CA 1
ATOM 1697 C C . ARG B 1 59 ? -1.166 21.391 8.82 1 94.44 59 ARG B C 1
ATOM 1699 O O . ARG B 1 59 ? -0.639 21.797 7.785 1 94.44 59 ARG B O 1
ATOM 1706 N N . LYS B 1 60 ? -0.476 21.016 9.875 1 94.5 60 LYS B N 1
ATOM 1707 C CA . LYS B 1 60 ? 0.984 21.016 9.867 1 94.5 60 LYS B CA 1
ATOM 1708 C C . LYS B 1 60 ? 1.534 20.141 8.75 1 94.5 60 LYS B C 1
ATOM 1710 O O . LYS B 1 60 ? 2.438 20.547 8.016 1 94.5 60 LYS B O 1
ATOM 1715 N N . ALA B 1 61 ? 0.989 18.984 8.578 1 96.69 61 ALA B N 1
ATOM 1716 C CA . ALA B 1 61 ? 1.466 18.031 7.578 1 96.69 61 ALA B CA 1
ATOM 1717 C C . ALA B 1 61 ? 1.242 18.562 6.164 1 96.69 61 ALA B C 1
ATOM 1719 O O . ALA B 1 61 ? 2.168 18.594 5.352 1 96.69 61 ALA B O 1
ATOM 1720 N N . MET B 1 62 ? 0.019 19.016 5.922 1 97.44 62 MET B N 1
ATOM 1721 C CA . MET B 1 62 ? -0.361 19.406 4.562 1 97.44 62 MET B CA 1
ATOM 1722 C C . MET B 1 62 ? 0.301 20.703 4.156 1 97.44 62 MET B C 1
ATOM 1724 O O . MET B 1 62 ? 0.848 20.828 3.057 1 97.44 62 MET B O 1
ATOM 1728 N N . LEU B 1 63 ? 0.323 21.688 4.977 1 97.38 63 LEU B N 1
ATOM 1729 C CA . LEU B 1 63 ? 0.89 23 4.629 1 97.38 63 LEU B CA 1
ATOM 1730 C C . LEU B 1 63 ? 2.41 22.922 4.535 1 97.38 63 LEU B C 1
ATOM 1732 O O . LEU B 1 63 ? 3.021 23.625 3.729 1 97.38 63 LEU B O 1
ATOM 1736 N N . GLY B 1 64 ? 2.957 22.031 5.234 1 97.94 64 GLY B N 1
ATOM 1737 C CA . GLY B 1 64 ? 4.406 21.938 5.273 1 97.94 64 GLY B CA 1
ATOM 1738 C C . GLY B 1 64 ? 4.98 21.062 4.168 1 97.94 64 GLY B C 1
ATOM 1739 O O . GLY B 1 64 ? 6.129 21.25 3.76 1 97.94 64 GLY B O 1
ATOM 1740 N N . HIS B 1 65 ? 4.18 20.125 3.662 1 98.69 65 HIS B N 1
ATOM 1741 C CA . HIS B 1 65 ? 4.852 19.078 2.898 1 98.69 65 HIS B CA 1
ATOM 1742 C C . HIS B 1 65 ? 4.188 18.875 1.542 1 98.69 65 HIS B C 1
ATOM 1744 O O . HIS B 1 65 ? 4.75 18.219 0.661 1 98.69 65 HIS B O 1
ATOM 1750 N N . VAL B 1 66 ? 2.971 19.391 1.317 1 98.81 66 VAL B N 1
ATOM 1751 C CA . VAL B 1 66 ? 2.17 19 0.163 1 98.81 66 VAL B CA 1
ATOM 1752 C C . VAL B 1 66 ? 1.948 20.203 -0.75 1 98.81 66 VAL B C 1
ATOM 1754 O O . VAL B 1 66 ? 1.666 21.312 -0.275 1 98.81 66 VAL B O 1
ATOM 1757 N N . ALA B 1 67 ? 2.049 20.016 -2.029 1 98.81 67 ALA B N 1
ATOM 1758 C CA . ALA B 1 67 ? 1.836 21.062 -3.021 1 98.81 67 ALA B CA 1
ATOM 1759 C C . ALA B 1 67 ? 0.394 21.562 -2.992 1 98.81 67 ALA B C 1
ATOM 1761 O O . ALA B 1 67 ? -0.532 20.781 -2.738 1 98.81 67 ALA B O 1
ATOM 1762 N N . GLU B 1 68 ? 0.229 22.812 -3.309 1 98.44 68 GLU B N 1
ATOM 1763 C CA . GLU B 1 68 ? -1.103 23.406 -3.322 1 98.44 68 GLU B CA 1
ATOM 1764 C C . GLU B 1 68 ? -2.006 22.719 -4.34 1 98.44 68 GLU B C 1
ATOM 1766 O O . GLU B 1 68 ? -3.195 22.516 -4.09 1 98.44 68 GLU B O 1
ATOM 1771 N N . ASP B 1 69 ? -1.414 22.328 -5.438 1 98.56 69 ASP B N 1
ATOM 1772 C CA . ASP B 1 69 ? -2.186 21.734 -6.527 1 98.56 69 ASP B CA 1
ATOM 1773 C C . ASP B 1 69 ? -1.932 20.234 -6.645 1 98.56 69 ASP B C 1
ATOM 1775 O O . ASP B 1 69 ? -1.999 19.672 -7.734 1 98.56 69 ASP B O 1
ATOM 1779 N N . TYR B 1 70 ? -1.612 19.594 -5.539 1 98.75 70 TYR B N 1
ATOM 1780 C CA . TYR B 1 70 ? -1.278 18.188 -5.617 1 98.75 70 TYR B CA 1
ATOM 1781 C C . TYR B 1 70 ? -2.451 17.375 -6.164 1 98.75 70 TYR B C 1
ATOM 1783 O O . TYR B 1 70 ? -3.602 17.812 -6.09 1 98.75 70 TYR B O 1
ATOM 1791 N N . ILE B 1 71 ? -2.15 16.234 -6.684 1 98.94 71 ILE B N 1
ATOM 1792 C CA . ILE B 1 71 ? -3.123 15.328 -7.285 1 98.94 71 ILE B CA 1
ATOM 1793 C C . ILE B 1 71 ? -3.615 14.328 -6.242 1 98.94 71 ILE B C 1
ATOM 1795 O O . ILE B 1 71 ? -2.811 13.648 -5.594 1 98.94 71 ILE B O 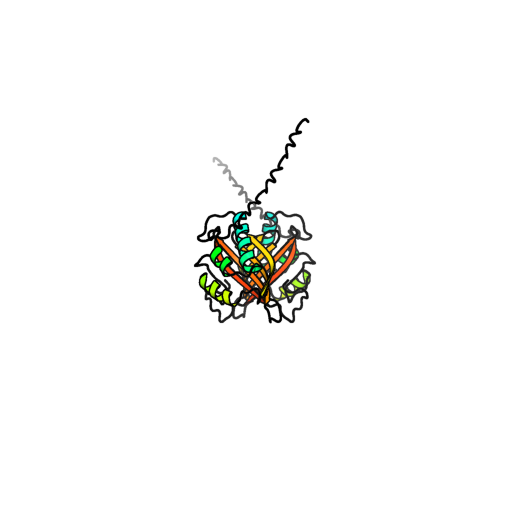1
ATOM 1799 N N . GLN B 1 72 ? -4.914 14.297 -6.035 1 98.88 72 GLN B N 1
ATOM 1800 C CA . GLN B 1 72 ? -5.582 13.422 -5.078 1 98.88 72 GLN B CA 1
ATOM 1801 C C . GLN B 1 72 ? -6.355 12.312 -5.793 1 98.88 72 GLN B C 1
ATOM 1803 O O . GLN B 1 72 ? -7.047 12.57 -6.777 1 98.88 72 GLN B O 1
ATOM 1808 N N . HIS B 1 73 ? -6.184 11.062 -5.32 1 98.94 73 HIS B N 1
ATOM 1809 C CA . HIS B 1 73 ? -6.91 9.961 -5.949 1 98.94 73 HIS B CA 1
ATOM 1810 C C . HIS B 1 73 ? -7.922 9.352 -4.984 1 98.94 73 HIS B C 1
ATOM 1812 O O . HIS B 1 73 ? -8.594 8.375 -5.32 1 98.94 73 HIS B O 1
ATOM 1818 N N . ASN B 1 74 ? -8.055 9.883 -3.717 1 98.75 74 ASN B N 1
ATOM 1819 C CA . ASN B 1 74 ? -9.133 9.445 -2.836 1 98.75 74 ASN B CA 1
ATOM 1820 C C . ASN B 1 74 ? -10.5 9.625 -3.488 1 98.75 74 ASN B C 1
ATOM 1822 O O . ASN B 1 74 ? -10.766 10.656 -4.109 1 98.75 74 ASN B O 1
ATOM 1826 N N . PRO B 1 75 ? -11.297 8.68 -3.361 1 98.75 75 PRO B N 1
ATOM 1827 C CA . PRO B 1 75 ? -12.57 8.766 -4.09 1 98.75 75 PRO B CA 1
ATOM 1828 C C . PRO B 1 75 ? -13.453 9.906 -3.6 1 98.75 75 PRO B C 1
ATOM 1830 O O . PRO B 1 75 ? -14.305 10.398 -4.344 1 98.75 75 PRO B O 1
ATOM 1833 N N . ASP B 1 76 ? -13.242 10.359 -2.404 1 97.81 76 ASP B N 1
ATOM 1834 C CA . ASP B 1 76 ? -14.188 11.289 -1.8 1 97.81 76 ASP B CA 1
ATOM 1835 C C . ASP B 1 76 ? -13.617 12.703 -1.769 1 97.81 76 ASP B C 1
ATOM 1837 O O . ASP B 1 76 ? -14.297 13.641 -1.342 1 97.81 76 ASP B O 1
ATOM 1841 N N . ILE B 1 77 ? -12.367 12.867 -2.15 1 98.19 77 ILE B N 1
ATOM 1842 C CA . ILE B 1 77 ? -11.695 14.156 -2.004 1 98.19 77 ILE B CA 1
ATOM 1843 C C . ILE B 1 77 ? -11.133 14.602 -3.354 1 98.19 77 ILE B C 1
ATOM 1845 O O . ILE B 1 77 ? -10.406 13.844 -4.008 1 98.19 77 ILE B O 1
ATOM 1849 N N . LEU B 1 78 ? -11.383 15.852 -3.766 1 98.62 78 LEU B N 1
ATOM 1850 C CA . LEU B 1 78 ? -10.875 16.406 -5.016 1 98.62 78 LEU B CA 1
ATOM 1851 C C . LEU B 1 78 ? -9.406 16.797 -4.879 1 98.62 78 LEU B C 1
ATOM 1853 O O . LEU B 1 78 ? -8.922 17.016 -3.768 1 98.62 78 LEU B O 1
ATOM 1857 N N . SER B 1 79 ? -8.781 16.922 -6.047 1 98.81 79 SER B N 1
ATOM 1858 C CA . SER B 1 79 ? -7.41 17.422 -6.051 1 98.81 79 SER B CA 1
ATOM 1859 C C . SER B 1 79 ? -7.336 18.844 -5.48 1 98.81 79 SER B C 1
ATOM 1861 O O . SER B 1 79 ? -8.328 19.578 -5.504 1 98.81 79 SER B O 1
ATOM 1863 N N . GLY B 1 80 ? -6.137 19.125 -4.984 1 98.81 80 GLY B N 1
ATOM 1864 C CA . GLY B 1 80 ? -5.918 20.406 -4.32 1 98.81 80 GLY B CA 1
ATOM 1865 C C . GLY B 1 80 ? -5.746 20.266 -2.818 1 98.81 80 GLY B C 1
ATOM 1866 O O . GLY B 1 80 ? -6.559 19.625 -2.148 1 98.81 80 GLY B O 1
ATOM 1867 N N . ARG B 1 81 ? -4.754 20.891 -2.309 1 98.56 81 ARG B N 1
ATOM 1868 C CA . ARG B 1 81 ? -4.383 20.766 -0.902 1 98.56 81 ARG B CA 1
ATOM 1869 C C . ARG B 1 81 ? -5.523 21.203 0.007 1 98.56 81 ARG B C 1
ATOM 1871 O O . ARG B 1 81 ? -5.793 20.578 1.03 1 98.56 81 ARG B O 1
ATOM 1878 N N . GLN B 1 82 ? -6.203 22.266 -0.333 1 98.19 82 GLN B N 1
ATOM 1879 C CA . GLN B 1 82 ? -7.27 22.797 0.511 1 98.19 82 GLN B CA 1
ATOM 1880 C C . GLN B 1 82 ? -8.422 21.812 0.629 1 98.19 82 GLN B C 1
ATOM 1882 O O . GLN B 1 82 ? -9.039 21.688 1.69 1 98.19 82 GLN B O 1
ATOM 1887 N N . ASN B 1 83 ? -8.742 21.125 -0.449 1 98.25 83 ASN B N 1
ATOM 1888 C CA . ASN B 1 83 ? -9.797 20.125 -0.398 1 98.25 83 ASN B CA 1
ATOM 1889 C C . ASN B 1 83 ? -9.484 19.031 0.621 1 98.25 83 ASN B C 1
ATOM 1891 O O . ASN B 1 83 ? -10.367 18.594 1.362 1 98.25 83 ASN B O 1
ATOM 1895 N N . SER B 1 84 ? -8.203 18.594 0.602 1 97.75 84 SER B N 1
ATOM 1896 C CA . SER B 1 84 ? -7.789 17.594 1.588 1 97.75 84 SER B CA 1
ATOM 1897 C C . SER B 1 84 ? -7.852 18.156 3.002 1 97.75 84 SER B C 1
ATOM 1899 O O . SER B 1 84 ? -8.32 17.484 3.924 1 97.75 84 SER B O 1
ATOM 1901 N N . LEU B 1 85 ? -7.414 19.359 3.176 1 96.69 85 LEU B N 1
ATOM 1902 C CA . LEU B 1 85 ? -7.457 20 4.488 1 96.69 85 LEU B CA 1
ATOM 1903 C C . LEU B 1 85 ? -8.883 20.062 5.016 1 96.69 85 LEU B C 1
ATOM 1905 O O . LEU B 1 85 ? -9.133 19.75 6.184 1 96.69 85 LEU B O 1
ATOM 1909 N N . ASP B 1 86 ? -9.805 20.438 4.215 1 95.62 86 ASP B N 1
ATOM 1910 C CA . ASP B 1 86 ? -11.203 20.547 4.609 1 95.62 86 ASP B CA 1
ATOM 1911 C C . ASP B 1 86 ? -11.773 19.188 5.012 1 95.62 86 ASP B C 1
ATOM 1913 O O . ASP B 1 86 ? -12.484 19.078 6.012 1 95.62 86 ASP B O 1
ATOM 1917 N N . ALA B 1 87 ? -11.484 18.203 4.285 1 94.44 87 ALA B N 1
ATOM 1918 C CA . ALA B 1 87 ? -11.984 16.859 4.566 1 94.44 87 ALA B CA 1
ATOM 1919 C C . ALA B 1 87 ? -11.359 16.297 5.84 1 94.44 87 ALA B C 1
ATOM 19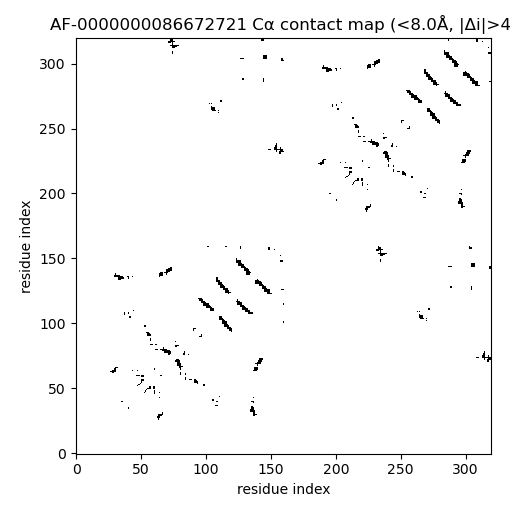21 O O . ALA B 1 87 ? -12.039 15.664 6.648 1 94.44 87 ALA B O 1
ATOM 1922 N N . LEU B 1 88 ? -10.047 16.469 6.004 1 93.94 88 LEU B N 1
ATOM 1923 C CA . LEU B 1 88 ? -9.289 15.898 7.113 1 93.94 88 LEU B CA 1
ATOM 1924 C C . LEU B 1 88 ? -9.648 16.578 8.422 1 93.94 88 LEU B C 1
ATOM 1926 O O . LEU B 1 88 ? -9.586 15.969 9.492 1 93.94 88 LEU B O 1
ATOM 1930 N N . SER B 1 89 ? -9.906 17.875 8.406 1 85.69 89 SER B N 1
ATOM 1931 C CA . SER B 1 89 ? -10.242 18.625 9.609 1 85.69 89 SER B CA 1
ATOM 1932 C C . SER B 1 89 ? -11.477 18.062 10.305 1 85.69 89 SER B C 1
ATOM 1934 O O . SER B 1 89 ? -11.617 18.172 11.523 1 85.69 89 SER B O 1
ATOM 1936 N N . GLN B 1 90 ? -12.219 17.312 9.617 1 78.06 90 GLN B N 1
ATOM 1937 C CA . GLN B 1 90 ? -13.438 16.719 10.164 1 78.06 90 GLN B CA 1
ATOM 1938 C C . GLN B 1 90 ? -13.164 15.352 10.781 1 78.06 90 GLN B C 1
ATOM 1940 O O . GLN B 1 90 ? -13.93 14.883 11.625 1 78.06 90 GLN B O 1
ATOM 1945 N N . PHE B 1 91 ? -12.086 14.844 10.375 1 75.88 91 PHE B N 1
ATOM 1946 C CA . PHE B 1 91 ? -11.891 13.43 10.664 1 75.88 91 PHE B CA 1
ATOM 1947 C C . PHE B 1 91 ? -10.68 13.227 11.562 1 75.88 91 PHE B C 1
ATOM 1949 O O . PHE B 1 91 ? -10.734 12.453 12.523 1 75.88 91 PHE B O 1
ATOM 1956 N N . LEU B 1 92 ? -9.75 13.992 11.297 1 76.19 92 LEU B N 1
ATOM 1957 C CA . LEU B 1 92 ? -8.461 13.703 11.922 1 76.19 92 LEU B CA 1
ATOM 1958 C C . LEU B 1 92 ? -8.336 14.414 13.266 1 76.19 92 LEU B C 1
ATOM 1960 O O . LEU B 1 92 ? -8.133 15.625 13.32 1 76.19 92 LEU B O 1
ATOM 1964 N N . SER B 1 93 ? -8.656 13.781 14.297 1 78.56 93 SER B N 1
ATOM 1965 C CA . SER B 1 93 ? -8.43 14.234 15.664 1 78.56 93 SER B CA 1
ATOM 1966 C C . SER B 1 93 ? -7.938 13.094 16.547 1 78.56 93 SER B C 1
ATOM 1968 O O . SER B 1 93 ? -8.344 11.945 16.375 1 78.56 93 SER B O 1
ATOM 1970 N N . PRO B 1 94 ? -7.023 13.453 17.438 1 76.88 94 PRO B N 1
ATOM 1971 C CA . PRO B 1 94 ? -6.5 12.414 18.328 1 76.88 94 PRO B CA 1
ATOM 1972 C C . PRO B 1 94 ? -7.594 11.711 19.141 1 76.88 94 PRO B C 1
ATOM 1974 O O . PRO B 1 94 ? -7.398 10.594 19.609 1 76.88 94 PRO B O 1
ATOM 1977 N N . SER B 1 95 ? -8.641 12.305 19.25 1 84.81 95 SER B N 1
ATOM 1978 C CA . SER B 1 95 ? -9.703 11.727 20.062 1 84.81 95 SER B CA 1
ATOM 1979 C C . SER B 1 95 ? -10.594 10.797 19.25 1 84.81 95 SER B C 1
ATOM 1981 O O . SER B 1 95 ? -11.352 10 19.797 1 84.81 95 SER B O 1
ATOM 1983 N N . ASN B 1 96 ? -10.438 10.797 17.984 1 90 96 ASN B N 1
ATOM 1984 C CA . ASN B 1 96 ? -11.383 10.078 17.141 1 90 96 ASN B CA 1
ATOM 1985 C C . ASN B 1 96 ? -10.727 8.891 16.438 1 90 96 ASN B C 1
ATOM 1987 O O . ASN B 1 96 ? -11.391 7.914 16.094 1 90 96 ASN B O 1
ATOM 1991 N N . VAL B 1 97 ? -9.406 9.031 16.25 1 93.94 97 VAL B N 1
ATOM 1992 C CA . VAL B 1 97 ? -8.758 8.016 15.43 1 93.94 97 VAL B CA 1
ATOM 1993 C C . VAL B 1 97 ? -7.344 7.75 15.945 1 93.94 97 VAL B C 1
ATOM 1995 O O . VAL B 1 97 ? -6.66 8.672 16.406 1 93.94 97 VAL B O 1
ATOM 1998 N N . ASN B 1 98 ? -6.934 6.5 15.938 1 94.94 98 ASN B N 1
ATOM 1999 C CA . ASN B 1 98 ? -5.57 6.082 16.25 1 94.94 98 ASN B CA 1
ATOM 2000 C C . ASN B 1 98 ? -4.938 5.336 15.078 1 94.94 98 ASN B C 1
ATOM 2002 O O . ASN B 1 98 ? -5.59 4.508 14.438 1 94.94 98 ASN B O 1
ATOM 2006 N N . TYR B 1 99 ? -3.678 5.641 14.812 1 97.06 99 TYR B N 1
ATOM 2007 C CA . TYR B 1 99 ? -2.918 4.992 13.75 1 97.06 99 TYR B CA 1
ATOM 2008 C C . TYR B 1 99 ? -1.745 4.203 14.32 1 97.06 99 TYR B C 1
ATOM 2010 O O . TYR B 1 99 ? -1.014 4.703 15.18 1 97.06 99 TYR B O 1
ATOM 2018 N N . THR B 1 100 ? -1.597 3.002 13.93 1 98.19 100 THR B N 1
ATOM 2019 C CA . THR B 1 100 ? -0.406 2.193 14.18 1 98.19 100 THR B CA 1
ATOM 2020 C C . THR B 1 100 ? 0.277 1.826 12.867 1 98.19 100 THR B C 1
ATOM 2022 O O . THR B 1 100 ? -0.26 1.045 12.078 1 98.19 100 THR B O 1
ATOM 2025 N N . ILE B 1 101 ? 1.445 2.381 12.656 1 98.69 101 ILE B N 1
ATOM 2026 C CA . ILE B 1 101 ? 2.162 2.135 11.406 1 98.69 101 ILE B CA 1
ATOM 2027 C C . ILE B 1 101 ? 2.754 0.728 11.422 1 98.69 101 ILE B C 1
ATOM 2029 O O . ILE B 1 101 ? 3.391 0.325 12.398 1 98.69 101 ILE B O 1
ATOM 2033 N N . ILE B 1 102 ? 2.553 -0.01 10.375 1 98.75 102 ILE B N 1
ATOM 2034 C CA . ILE B 1 102 ? 3.002 -1.393 10.25 1 98.75 102 ILE B CA 1
ATOM 2035 C C . ILE B 1 102 ? 4.238 -1.454 9.352 1 98.75 102 ILE B C 1
ATOM 2037 O O . ILE B 1 102 ? 5.27 -2.006 9.742 1 98.75 102 ILE B O 1
ATOM 2041 N N . ASN B 1 103 ? 4.145 -0.915 8.148 1 98.62 103 ASN B N 1
ATOM 2042 C CA . ASN B 1 103 ? 5.242 -0.816 7.191 1 98.62 103 ASN B CA 1
ATOM 2043 C C . ASN B 1 103 ? 5.32 0.575 6.57 1 98.62 103 ASN B C 1
ATOM 2045 O O . ASN B 1 103 ? 4.305 1.257 6.434 1 98.62 103 ASN B O 1
ATOM 2049 N N . THR B 1 104 ? 6.512 0.995 6.25 1 98.56 104 THR B N 1
ATOM 2050 C CA . THR B 1 104 ? 6.738 2.23 5.508 1 98.56 104 THR B CA 1
ATOM 2051 C C . THR B 1 104 ? 7.965 2.107 4.609 1 98.56 104 THR B C 1
ATOM 2053 O O . THR B 1 104 ? 8.797 1.222 4.809 1 98.56 104 THR B O 1
ATOM 2056 N N . GLY B 1 105 ? 7.988 2.963 3.635 1 98.19 105 GLY B N 1
ATOM 2057 C CA . GLY B 1 105 ? 9.164 2.975 2.781 1 98.19 105 GLY B CA 1
ATOM 2058 C C . GLY B 1 105 ? 9.172 4.117 1.784 1 98.19 105 GLY B C 1
ATOM 2059 O O . GLY B 1 105 ? 8.172 4.828 1.641 1 98.19 105 GLY B O 1
ATOM 2060 N N . LEU B 1 106 ? 10.289 4.293 1.228 1 98.81 106 LEU B N 1
ATOM 2061 C CA . LEU B 1 106 ? 10.547 5.285 0.188 1 98.81 106 LEU B CA 1
ATOM 2062 C C . LEU B 1 106 ? 11.523 4.738 -0.851 1 98.81 106 LEU B C 1
ATOM 2064 O O . LEU B 1 106 ? 12.617 4.289 -0.505 1 98.81 106 LEU B O 1
ATOM 2068 N N . ASP B 1 107 ? 11.07 4.691 -2.102 1 98.56 107 ASP B N 1
ATOM 2069 C CA . ASP B 1 107 ? 11.867 4.195 -3.221 1 98.56 107 ASP B CA 1
ATOM 2070 C C . ASP B 1 107 ? 11.547 4.965 -4.5 1 98.56 107 ASP B C 1
ATOM 2072 O O . ASP B 1 107 ? 10.391 5.066 -4.898 1 98.56 107 ASP B O 1
ATOM 2076 N N . ASP B 1 108 ? 12.562 5.555 -5.109 1 97.62 108 ASP B N 1
ATOM 2077 C CA . ASP B 1 108 ? 12.43 6.25 -6.387 1 97.62 108 ASP B CA 1
ATOM 2078 C C . ASP B 1 108 ? 11.344 7.316 -6.316 1 97.62 108 ASP B C 1
ATOM 2080 O O . ASP B 1 108 ? 10.445 7.355 -7.164 1 97.62 108 ASP B O 1
ATOM 2084 N N . ASN B 1 109 ? 11.297 8.094 -5.297 1 98.69 109 ASN B N 1
ATOM 2085 C CA . ASN B 1 109 ? 10.453 9.266 -5.094 1 98.69 109 ASN B CA 1
ATOM 2086 C C . ASN B 1 109 ? 9.016 8.875 -4.789 1 98.69 109 ASN B C 1
ATOM 2088 O O . ASN B 1 109 ? 8.102 9.703 -4.883 1 98.69 109 ASN B O 1
ATOM 2092 N N . ILE B 1 110 ? 8.797 7.605 -4.484 1 98.88 110 ILE B N 1
ATOM 2093 C CA . ILE B 1 110 ? 7.473 7.148 -4.086 1 98.88 110 ILE B CA 1
ATOM 2094 C C . ILE B 1 110 ? 7.523 6.582 -2.668 1 98.88 110 ILE B C 1
ATOM 2096 O O . ILE B 1 110 ? 8.359 5.723 -2.367 1 98.88 110 ILE B O 1
ATOM 2100 N N . ALA B 1 111 ? 6.703 7.121 -1.786 1 98.94 111 ALA B N 1
ATOM 2101 C CA . ALA B 1 111 ? 6.578 6.621 -0.419 1 98.94 111 ALA B CA 1
ATOM 2102 C C . ALA B 1 111 ? 5.277 5.844 -0.238 1 98.94 111 ALA B C 1
ATOM 2104 O O . ALA B 1 111 ? 4.277 6.133 -0.9 1 98.94 111 ALA B O 1
ATOM 2105 N N . TYR B 1 112 ? 5.32 4.883 0.575 1 98.88 112 TYR B N 1
ATOM 2106 C CA . TYR B 1 112 ? 4.086 4.258 1.028 1 98.88 112 TYR B CA 1
ATOM 2107 C C . TYR B 1 112 ? 4.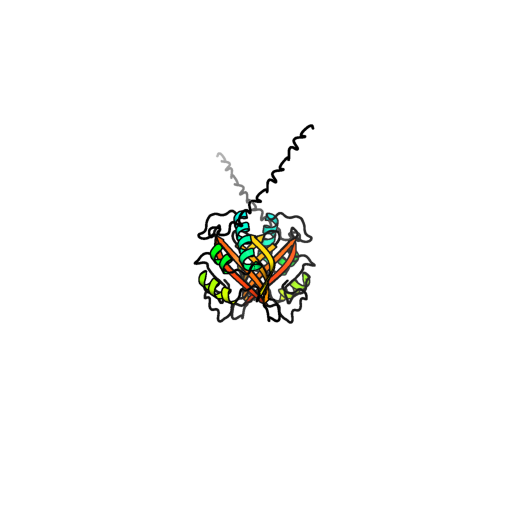047 4.16 2.549 1 98.88 112 TYR B C 1
ATOM 2109 O O . TYR B 1 112 ? 5.09 4.027 3.193 1 98.88 112 TYR B O 1
ATOM 2117 N N . ILE B 1 113 ? 2.916 4.289 3.143 1 98.94 113 ILE B N 1
ATOM 2118 C CA . ILE B 1 113 ? 2.66 4.137 4.57 1 98.94 113 ILE B CA 1
ATOM 2119 C C . ILE B 1 113 ? 1.488 3.184 4.789 1 98.94 113 ILE B C 1
ATOM 2121 O O . ILE B 1 113 ? 0.365 3.463 4.363 1 98.94 113 ILE B O 1
ATOM 2125 N N . HIS B 1 114 ? 1.782 2.049 5.367 1 98.94 114 HIS B N 1
ATOM 2126 C CA . HIS B 1 114 ? 0.842 0.998 5.742 1 98.94 114 HIS B CA 1
ATOM 2127 C C . HIS B 1 114 ? 0.528 1.046 7.234 1 98.94 114 HIS B C 1
ATOM 2129 O O . HIS B 1 114 ? 1.426 0.902 8.07 1 98.94 114 HIS B O 1
ATOM 2135 N N . TYR B 1 115 ? -0.822 1.24 7.523 1 98.81 115 TYR B N 1
ATOM 2136 C CA . TYR B 1 115 ? -1.122 1.414 8.938 1 98.81 115 TYR B CA 1
ATOM 2137 C C . TYR B 1 115 ? -2.494 0.843 9.281 1 98.81 115 TYR B C 1
ATOM 2139 O O . TYR B 1 115 ? -3.348 0.698 8.406 1 98.81 115 TYR B O 1
ATOM 2147 N N . ARG B 1 116 ? -2.613 0.446 10.523 1 98.75 116 ARG B N 1
ATOM 2148 C CA . ARG B 1 116 ? -3.887 0.121 11.156 1 98.75 116 ARG B CA 1
ATOM 2149 C C . ARG B 1 116 ? -4.602 1.383 11.633 1 98.75 116 ARG B C 1
ATOM 2151 O O . ARG B 1 116 ? -4.012 2.205 12.344 1 98.75 116 ARG B O 1
ATOM 2158 N N . MET B 1 117 ? -5.824 1.556 11.234 1 98.06 117 MET B N 1
ATOM 2159 C CA . MET B 1 117 ? -6.652 2.684 11.648 1 98.06 117 MET B CA 1
ATOM 2160 C C . MET B 1 117 ? -7.77 2.225 12.586 1 98.06 117 MET B C 1
ATOM 2162 O O . MET B 1 117 ? -8.609 1.405 12.203 1 98.06 117 MET B O 1
ATOM 2166 N N . ASP B 1 118 ? -7.738 2.719 13.805 1 97.19 118 ASP B N 1
ATOM 2167 C CA . ASP B 1 118 ? -8.812 2.514 14.773 1 97.19 118 ASP B CA 1
ATOM 2168 C C . ASP B 1 118 ? -9.648 3.779 14.938 1 97.19 118 ASP B C 1
ATOM 2170 O O . ASP B 1 118 ? -9.141 4.809 15.391 1 97.19 118 ASP B O 1
ATOM 2174 N N . VAL B 1 119 ? -10.844 3.668 14.539 1 95.31 119 VAL B N 1
ATOM 2175 C CA . VAL B 1 119 ? -11.766 4.793 14.688 1 95.31 119 VAL B CA 1
ATOM 2176 C C . VAL B 1 119 ? -12.695 4.551 15.867 1 95.31 119 VAL B C 1
ATOM 2178 O O . VAL B 1 119 ? -13.273 3.471 16 1 95.31 119 VAL B O 1
ATOM 2181 N N . VAL B 1 120 ? -12.844 5.562 16.672 1 93.88 120 VAL B N 1
ATOM 2182 C CA . VAL B 1 120 ? -13.734 5.449 17.828 1 93.88 120 VAL B CA 1
ATOM 2183 C C . VAL B 1 120 ? -15.148 5.117 17.359 1 93.88 120 VAL B C 1
ATOM 2185 O O . VAL B 1 120 ? -15.68 5.762 16.453 1 93.88 120 VAL B O 1
ATOM 2188 N N . GLY B 1 121 ? -15.703 4.02 17.938 1 94.12 121 GLY B N 1
ATOM 2189 C CA . GLY B 1 121 ? -17.062 3.643 17.625 1 94.12 121 GLY B CA 1
ATOM 2190 C C . GLY B 1 121 ? -17.156 2.604 16.516 1 94.12 121 GLY B C 1
ATOM 2191 O O . GLY B 1 121 ? -18.219 1.998 16.312 1 94.12 121 GLY B O 1
ATOM 2192 N N . ALA B 1 122 ? -16.094 2.428 15.742 1 94.44 122 ALA B N 1
ATOM 2193 C CA . ALA B 1 122 ? -16.094 1.409 14.695 1 94.44 122 ALA B CA 1
ATOM 2194 C C . ALA B 1 122 ? -15.961 0.01 15.289 1 94.44 122 ALA B C 1
ATOM 2196 O O . ALA B 1 122 ? -15.242 -0.186 16.266 1 94.44 122 ALA B O 1
ATOM 2197 N N . SER B 1 123 ? -16.609 -0.992 14.68 1 96.88 123 SER B N 1
ATOM 2198 C CA . SER B 1 123 ? -16.609 -2.357 15.195 1 96.88 123 SER B CA 1
ATOM 2199 C C . SER B 1 123 ? -15.289 -3.061 14.898 1 96.88 123 SER B C 1
ATOM 2201 O O . SER B 1 123 ? -14.867 -3.947 15.641 1 96.88 123 SER B O 1
ATOM 2203 N N . GLU B 1 124 ? -14.617 -2.719 13.828 1 98.25 124 GLU B N 1
ATOM 2204 C CA . GLU B 1 124 ? -13.352 -3.307 13.398 1 98.25 124 GLU B CA 1
ATOM 2205 C C . GLU B 1 124 ? -12.367 -2.229 12.945 1 98.25 124 GLU B C 1
ATOM 2207 O O . GLU B 1 124 ? -12.781 -1.169 12.469 1 98.25 124 GLU B O 1
ATOM 2212 N N . PRO B 1 125 ? -11.117 -2.523 13.109 1 98.31 125 PRO B N 1
ATOM 2213 C CA . PRO B 1 125 ? -10.141 -1.607 12.523 1 98.31 125 PRO B CA 1
ATOM 2214 C C . PRO B 1 125 ? -10.07 -1.705 11 1 98.31 125 PRO B C 1
ATOM 2216 O O . PRO B 1 125 ? -10.633 -2.635 10.414 1 98.31 125 PRO B O 1
ATOM 2219 N N . SER B 1 126 ? -9.453 -0.686 10.438 1 98.56 126 SER B N 1
ATOM 2220 C CA . SER B 1 126 ? -9.188 -0.722 9 1 98.56 126 SER B CA 1
ATOM 2221 C C . SER B 1 126 ? -7.688 -0.774 8.727 1 98.56 126 SER B C 1
ATOM 2223 O O . SER B 1 126 ? -6.891 -0.215 9.477 1 98.56 126 SER B O 1
ATOM 2225 N N . ALA B 1 127 ? -7.34 -1.509 7.723 1 98.94 127 ALA B N 1
ATOM 2226 C CA . ALA B 1 127 ? -6.02 -1.369 7.117 1 98.94 127 ALA B CA 1
ATOM 2227 C C . ALA B 1 127 ? -6.035 -0.338 5.992 1 98.94 127 ALA B C 1
ATOM 2229 O O . ALA B 1 127 ? -6.938 -0.341 5.152 1 98.94 127 ALA B O 1
ATOM 2230 N N . VAL B 1 128 ? -5.047 0.552 6.027 1 98.88 128 VAL B N 1
ATOM 2231 C CA . VAL B 1 128 ? -4.934 1.599 5.02 1 98.88 128 VAL B CA 1
ATOM 2232 C C . VAL B 1 128 ? -3.502 1.66 4.492 1 98.88 128 VAL B C 1
ATOM 2234 O O . VAL B 1 128 ? -2.545 1.517 5.262 1 98.88 128 VAL B O 1
ATOM 2237 N N . ILE B 1 129 ? -3.336 1.801 3.215 1 98.94 129 ILE B N 1
ATOM 2238 C CA . ILE B 1 129 ? -2.027 2.117 2.656 1 98.94 129 ILE B CA 1
ATOM 2239 C C . ILE B 1 129 ? -2.113 3.4 1.832 1 98.94 129 ILE B C 1
ATOM 2241 O O . ILE B 1 129 ? -2.893 3.48 0.878 1 98.94 129 ILE B O 1
ATOM 2245 N N . ASP B 1 130 ? -1.357 4.371 2.234 1 98.94 130 ASP B N 1
ATOM 2246 C CA . ASP B 1 130 ? -1.137 5.598 1.473 1 98.94 130 ASP B CA 1
ATOM 2247 C C . ASP B 1 130 ? 0.107 5.48 0.594 1 98.94 130 ASP B C 1
ATOM 2249 O O . ASP B 1 130 ? 1.119 4.914 1.013 1 98.94 130 ASP B O 1
ATOM 2253 N N . VAL B 1 131 ? 0.004 6.02 -0.582 1 98.94 131 VAL B N 1
ATOM 2254 C CA . VAL B 1 131 ? 1.144 6.156 -1.482 1 98.94 131 VAL B CA 1
ATOM 2255 C C . VAL B 1 131 ? 1.298 7.621 -1.897 1 98.94 131 VAL B C 1
ATOM 2257 O O . VAL B 1 131 ? 0.32 8.273 -2.268 1 98.94 131 VAL B O 1
ATOM 2260 N N . PHE B 1 132 ? 2.527 8.148 -1.771 1 98.94 132 PHE B N 1
ATOM 2261 C CA . PHE B 1 132 ? 2.82 9.539 -2.084 1 98.94 132 PHE B CA 1
ATOM 2262 C C . PHE B 1 132 ? 3.943 9.641 -3.109 1 98.94 132 PHE B C 1
ATOM 2264 O O . PHE B 1 132 ? 4.98 8.984 -2.971 1 98.94 132 PHE B O 1
ATOM 2271 N N . ARG B 1 133 ? 3.719 10.43 -4.129 1 98.94 133 ARG B N 1
ATOM 2272 C CA . ARG B 1 133 ? 4.789 10.758 -5.066 1 98.94 133 ARG B CA 1
ATOM 2273 C C . ARG B 1 133 ? 5.449 12.078 -4.699 1 98.94 133 ARG B C 1
ATOM 2275 O O . ARG B 1 133 ? 4.77 13.094 -4.527 1 98.94 133 ARG B O 1
ATOM 2282 N N . PHE B 1 134 ? 6.742 12.055 -4.605 1 98.88 134 PHE B N 1
ATOM 2283 C CA . PHE B 1 134 ? 7.547 13.242 -4.363 1 98.88 134 PHE B CA 1
ATOM 2284 C C . PHE B 1 134 ? 8.062 13.828 -5.676 1 98.88 134 PHE B C 1
ATOM 2286 O O . PHE B 1 134 ? 8.297 13.094 -6.637 1 98.88 134 PHE B O 1
ATOM 2293 N N . ASP B 1 135 ? 8.164 15.047 -5.758 1 98.81 135 ASP B N 1
ATOM 2294 C CA . ASP B 1 135 ? 9.102 15.781 -6.602 1 98.81 135 ASP B CA 1
ATOM 2295 C C . ASP B 1 135 ? 10.109 16.562 -5.754 1 98.81 135 ASP B C 1
ATOM 2297 O O . ASP B 1 135 ? 9.773 17.594 -5.184 1 98.81 135 ASP B O 1
ATOM 2301 N N . GLY B 1 136 ? 11.344 15.938 -5.691 1 98.38 136 GLY B N 1
ATOM 2302 C CA . GLY B 1 136 ? 12.273 16.531 -4.746 1 98.38 136 GLY B CA 1
ATOM 2303 C C . GLY B 1 136 ? 11.734 16.578 -3.328 1 98.38 136 GLY B C 1
ATOM 2304 O O . GLY B 1 136 ? 11.344 15.555 -2.771 1 98.38 136 GLY B O 1
ATOM 2305 N N . THR B 1 137 ? 11.57 17.766 -2.729 1 98.81 137 THR B N 1
ATOM 2306 C CA . THR B 1 137 ? 11.195 17.938 -1.329 1 98.81 137 THR B CA 1
ATOM 2307 C C . THR B 1 137 ? 9.68 17.875 -1.163 1 98.81 137 THR B C 1
ATOM 2309 O O . THR B 1 137 ? 9.172 17.828 -0.04 1 98.81 137 THR B O 1
ATOM 2312 N N . CYS B 1 138 ? 8.922 17.859 -2.246 1 98.88 138 CYS B N 1
ATOM 2313 C CA . CYS B 1 138 ? 7.5 18.188 -2.211 1 98.88 138 CYS B CA 1
ATOM 2314 C C . CYS B 1 138 ? 6.656 16.969 -2.555 1 98.88 138 CYS B C 1
ATOM 2316 O O . CYS B 1 138 ? 6.957 16.25 -3.508 1 98.88 138 CYS B O 1
ATOM 2318 N N . ILE B 1 139 ? 5.641 16.719 -1.772 1 98.94 139 ILE B N 1
ATOM 2319 C CA . ILE B 1 139 ? 4.652 15.711 -2.121 1 98.94 139 ILE B CA 1
ATOM 2320 C C . ILE B 1 139 ? 3.686 16.266 -3.166 1 98.94 139 ILE B C 1
ATOM 2322 O O . ILE B 1 139 ? 3.055 17.312 -2.947 1 98.94 139 ILE B O 1
ATOM 2326 N N . MET B 1 140 ? 3.512 15.539 -4.27 1 98.94 140 MET B N 1
ATOM 2327 C CA . MET B 1 140 ? 2.812 16.078 -5.43 1 98.94 140 MET B CA 1
ATOM 2328 C C . MET B 1 140 ? 1.554 15.273 -5.734 1 98.94 140 MET B C 1
ATOM 2330 O O . MET B 1 140 ? 0.693 15.719 -6.492 1 98.94 140 MET B O 1
ATOM 2334 N N . GLU B 1 141 ? 1.497 14.086 -5.195 1 98.94 141 GLU B N 1
ATOM 2335 C CA . GLU B 1 141 ? 0.438 13.164 -5.59 1 98.94 141 GLU B CA 1
ATOM 2336 C C . GLU B 1 141 ? 0.196 12.109 -4.512 1 98.94 141 GLU B C 1
ATOM 2338 O O . GLU B 1 141 ? 1.13 11.695 -3.824 1 98.94 141 GLU B O 1
ATOM 2343 N N . HIS B 1 142 ? -1.104 11.727 -4.34 1 98.94 142 HIS B N 1
ATOM 2344 C CA . HIS B 1 142 ? -1.491 10.812 -3.27 1 98.94 142 HIS B CA 1
ATOM 2345 C C . HIS B 1 142 ? -2.51 9.789 -3.758 1 98.94 142 HIS B C 1
ATOM 2347 O O . HIS B 1 142 ? -3.465 10.141 -4.453 1 98.94 142 HIS B O 1
ATOM 2353 N N . TRP B 1 143 ? -2.229 8.516 -3.488 1 98.94 143 TRP B N 1
ATOM 2354 C CA . TRP B 1 143 ? -3.18 7.41 -3.584 1 98.94 143 TRP B CA 1
ATOM 2355 C C . TRP B 1 143 ? -3.436 6.793 -2.213 1 98.94 143 TRP B C 1
ATOM 2357 O O . TRP B 1 143 ? -2.572 6.84 -1.332 1 98.94 143 TRP B O 1
ATOM 2367 N N . ASP B 1 144 ? -4.582 6.18 -2.074 1 98.81 144 ASP B N 1
ATOM 2368 C CA . ASP B 1 144 ? -4.805 5.371 -0.878 1 98.81 144 ASP B CA 1
ATOM 2369 C C . ASP B 1 144 ? -5.785 4.238 -1.157 1 98.81 144 ASP B C 1
ATOM 2371 O O . ASP B 1 144 ? -6.598 4.324 -2.08 1 98.81 144 ASP B O 1
ATOM 2375 N N . VAL B 1 145 ? -5.625 3.203 -0.493 1 98.94 145 VAL B N 1
ATOM 2376 C CA . VAL B 1 145 ? -6.508 2.043 -0.448 1 98.94 145 VAL B CA 1
ATOM 2377 C C . VAL B 1 145 ? -6.848 1.708 1.003 1 98.94 145 VAL B C 1
ATOM 2379 O O . VAL B 1 145 ? -5.957 1.65 1.857 1 98.94 145 VAL B O 1
ATOM 2382 N N . ALA B 1 146 ? -8.125 1.522 1.311 1 98.75 146 ALA B N 1
ATOM 2383 C CA . ALA B 1 146 ? -8.586 1.234 2.666 1 98.75 146 ALA B CA 1
ATOM 2384 C C . ALA B 1 146 ? -9.531 0.035 2.682 1 98.75 146 ALA B C 1
ATOM 2386 O O . ALA B 1 146 ? -10.367 -0.115 1.788 1 98.75 146 ALA B O 1
ATOM 2387 N N . GLN B 1 147 ? -9.359 -0.751 3.715 1 98.75 147 GLN B N 1
ATOM 2388 C CA . GLN B 1 147 ? -10.195 -1.933 3.889 1 98.75 147 GLN B CA 1
ATOM 2389 C C . GLN B 1 147 ? -10.438 -2.221 5.367 1 98.75 147 GLN B C 1
ATOM 2391 O O . GLN B 1 147 ? -9.492 -2.43 6.129 1 98.75 147 GLN B O 1
ATOM 2396 N N . GLN B 1 148 ? -11.711 -2.232 5.695 1 98.5 148 GLN B N 1
ATOM 2397 C CA . GLN B 1 148 ? -12.047 -2.652 7.051 1 98.5 148 GLN B CA 1
ATOM 2398 C C . GLN B 1 148 ? -11.852 -4.156 7.223 1 98.5 148 GLN B C 1
ATOM 2400 O O . GLN B 1 148 ? -12.195 -4.938 6.336 1 98.5 148 GLN B O 1
ATOM 2405 N N . ARG B 1 149 ? -11.258 -4.527 8.344 1 98.75 149 ARG B N 1
ATOM 2406 C CA . ARG B 1 149 ? -11.18 -5.953 8.641 1 98.75 149 ARG B CA 1
ATOM 2407 C C . ARG B 1 149 ? -12.57 -6.586 8.648 1 98.75 149 ARG B C 1
ATOM 2409 O O . ARG B 1 149 ? -13.461 -6.121 9.359 1 98.75 149 ARG B O 1
ATOM 2416 N N . PRO B 1 150 ? -12.727 -7.629 7.855 1 98.25 150 PRO B N 1
ATOM 2417 C CA . PRO B 1 150 ? -14.031 -8.297 7.938 1 98.25 150 PRO B CA 1
ATOM 2418 C C . PRO B 1 150 ? -14.273 -8.938 9.297 1 98.25 150 PRO B C 1
ATOM 2420 O O . PRO B 1 150 ? -13.375 -9.578 9.859 1 98.25 150 PRO B O 1
ATOM 2423 N N . ALA B 1 151 ? -15.492 -8.828 9.766 1 96.44 151 ALA B N 1
ATOM 2424 C CA . ALA B 1 151 ? -15.844 -9.398 11.07 1 96.44 151 ALA B CA 1
ATOM 2425 C C . ALA B 1 151 ? -15.734 -10.914 11.047 1 96.44 151 ALA B C 1
ATOM 2427 O O . ALA B 1 151 ? -15.438 -11.539 12.07 1 96.44 151 ALA B O 1
ATOM 2428 N N . ASN B 1 152 ? -15.922 -11.492 9.898 1 97.19 152 ASN B N 1
ATOM 2429 C CA . ASN B 1 152 ? -15.922 -12.945 9.781 1 97.19 152 ASN B CA 1
ATOM 2430 C C . ASN B 1 152 ? -14.672 -13.445 9.07 1 97.19 152 ASN B C 1
ATOM 2432 O O . ASN B 1 152 ? -14.719 -14.445 8.352 1 97.19 152 ASN B O 1
ATOM 2436 N N . ALA B 1 153 ? -13.578 -12.789 9.312 1 97.44 153 ALA B N 1
ATOM 2437 C CA . ALA B 1 153 ? -12.336 -13.195 8.672 1 97.44 153 ALA B CA 1
ATOM 2438 C C . ALA B 1 153 ? -11.977 -14.641 9.023 1 97.44 153 ALA B C 1
ATOM 2440 O O . ALA B 1 153 ? -12.094 -15.047 10.188 1 97.44 153 ALA B O 1
ATOM 2441 N N . THR B 1 154 ? -11.492 -15.375 8.016 1 97.56 154 THR B N 1
ATOM 2442 C CA . THR B 1 154 ? -11.031 -16.75 8.211 1 97.56 154 THR B CA 1
ATOM 2443 C C . THR B 1 154 ? -9.656 -16.766 8.875 1 97.56 154 THR B C 1
ATOM 2445 O O . THR B 1 154 ? -9.383 -17.625 9.719 1 97.56 154 THR B O 1
ATOM 2448 N N . ASN B 1 155 ? -8.859 -15.859 8.539 1 98.5 155 ASN B N 1
ATOM 2449 C CA . ASN B 1 155 ? -7.496 -15.727 9.031 1 98.5 155 ASN B CA 1
ATOM 2450 C C . ASN B 1 155 ? -7.457 -15.055 10.398 1 98.5 155 ASN B C 1
ATOM 2452 O O . ASN B 1 155 ? -7.902 -13.914 10.547 1 98.5 155 ASN B O 1
ATOM 2456 N N . PRO B 1 156 ? -6.902 -15.672 11.391 1 97.69 156 PRO B N 1
ATOM 2457 C CA . PRO B 1 156 ? -6.895 -15.086 12.734 1 97.69 156 PRO B CA 1
ATOM 2458 C C . PRO B 1 156 ? -5.977 -13.867 12.844 1 97.69 156 PRO B C 1
ATOM 2460 O O . PRO B 1 156 ? -6.066 -13.109 13.812 1 97.69 156 PRO B O 1
ATOM 2463 N N . ILE B 1 157 ? -5.031 -13.625 11.914 1 98.38 157 ILE B N 1
ATOM 2464 C CA . ILE B 1 157 ? -4.141 -12.469 11.938 1 98.38 157 ILE B CA 1
ATOM 2465 C C . ILE B 1 157 ? -4.398 -11.594 10.711 1 98.38 157 ILE B C 1
ATOM 2467 O O . ILE B 1 157 ? -3.463 -11.039 10.133 1 98.38 157 ILE B O 1
ATOM 2471 N N . ALA B 1 158 ? -5.688 -11.492 10.391 1 98.69 158 ALA B N 1
ATOM 2472 C CA . ALA B 1 158 ? -6.117 -10.758 9.211 1 98.69 158 ALA B CA 1
ATOM 2473 C C . ALA B 1 158 ? -5.668 -9.297 9.273 1 98.69 158 ALA B C 1
ATOM 2475 O O . ALA B 1 158 ? -5.77 -8.656 10.32 1 98.69 158 ALA B O 1
ATOM 2476 N N . MET B 1 159 ? -5.086 -8.828 8.172 1 98.75 159 MET B N 1
ATOM 2477 C CA . MET B 1 159 ? -4.816 -7.438 7.816 1 98.75 159 MET B CA 1
ATOM 2478 C C . MET B 1 159 ? -3.492 -6.973 8.414 1 98.75 159 MET B C 1
ATOM 2480 O O . MET B 1 159 ? -2.848 -6.07 7.883 1 98.75 159 MET B O 1
ATOM 2484 N N . PHE B 1 160 ? -3.104 -7.559 9.625 1 97.81 160 PHE B N 1
ATOM 2485 C CA . PHE B 1 160 ? -1.993 -6.961 10.359 1 97.81 160 PHE B CA 1
ATOM 2486 C C . PHE B 1 160 ? -1.034 -8.039 10.859 1 97.81 160 PHE B C 1
ATOM 2488 O O . PHE B 1 160 ? -1.447 -9.164 11.141 1 97.81 160 PHE B O 1
#

Secondary structure (DSSP, 8-state):
-----------------------------S-S-----HHHHHHHHHHHHIIIIIS--HHHHHHHHEEEEEEE--TTS-SSHHHHHHHHHTT--TTTEEEEEEEEEEETTEEEEEEEEEETT-SS-EEEEEEEEEETTEEEEEEEEEEEPPTT-SSTTTT-/-----------------------------S-S-----HHHHHHHHHHHHIIIIIS--HHHHHHHHEEEEEEE--TTS-SSHHHHHHHHHTT--TTTEEEEEEEEEEETTEEEEEEEEEETT-SS-EEEEEEEEEETTEEEEEEEEEEEPPTT-SSTTTT-

Sequence (320 aa):
MRASLLFALAAALTASAESLVPCQESSTPYCPPRSATPEEQRAILNEFIRAFYKERNARKAMLGHVAEDYIQHNPDILSGRQNSLDALSQFLSPSNVNYTIINTGLDDNIAYIHYRMDVVGASEPSAVIDVFRFDGTCIMEHWDVAQQRPANATNPIAMFMRASLLFALAAALTASAESLVPCQESSTPYCPPRSATPEEQRAILNEFIRAFYKERNARKAMLGHVAEDYIQHNPDILSGRQNSLDALSQFLSPSNVNYTIINTGLDDNIAYIHYRMDVVGASEPSAVIDVFRFDGTCIMEHWDVAQQRPANATNPIAMF